Protein AF-F6D587-F1 (afdb_monomer)

Solvent-accessible surface area (backbone atoms only — not comparable to full-atom values): 10718 Å² total; per-residue (Å²): 140,90,88,89,86,83,78,71,70,72,65,59,61,64,61,61,67,69,68,73,80,76,69,76,77,77,53,72,74,55,55,56,52,53,54,52,50,58,47,54,53,52,53,51,56,56,51,51,57,42,51,51,51,20,51,50,49,28,54,50,35,39,52,49,22,50,48,50,18,63,75,76,28,92,45,72,68,17,56,53,51,23,43,51,38,28,39,53,27,32,45,54,24,46,51,61,56,43,96,44,100,63,79,47,73,68,54,54,46,48,27,52,45,53,27,52,52,52,40,51,54,49,51,64,72,40,66,87,75,56,77,94,43,73,64,57,59,54,48,59,67,49,44,57,57,51,50,53,49,47,51,48,52,50,56,48,52,55,54,50,50,54,53,53,54,50,55,52,52,53,55,52,52,54,51,53,51,51,53,51,54,54,55,52,58,65,58,77,79,110

Radius of gyration: 32.64 Å; Cα contacts (8 Å, |Δi|>4): 81; chains: 1; bounding box: 68×80×87 Å

pLDDT: mean 74.9, std 14.33, range [44.97, 92.25]

Structure (mmCIF, N/CA/C/O backbone):
data_AF-F6D587-F1
#
_entry.id   AF-F6D587-F1
#
loop_
_atom_site.group_PDB
_atom_site.id
_atom_site.type_symbol
_atom_site.label_atom_id
_atom_site.label_alt_id
_atom_site.label_comp_id
_atom_site.label_asym_id
_atom_site.label_entity_id
_atom_site.label_seq_id
_atom_site.pdbx_PDB_ins_code
_atom_site.Cartn_x
_atom_site.Cartn_y
_atom_site.Cartn_z
_atom_site.occupancy
_atom_site.B_iso_or_equiv
_atom_site.auth_seq_id
_atom_site.auth_comp_id
_atom_site.auth_asym_id
_atom_site.auth_atom_id
_atom_site.pdbx_PDB_model_num
ATOM 1 N N . MET A 1 1 ? -49.645 63.320 -32.960 1.00 51.62 1 MET A N 1
ATOM 2 C CA . MET A 1 1 ? -49.265 62.063 -32.271 1.00 51.62 1 MET A CA 1
ATOM 3 C C . MET A 1 1 ? -48.208 62.382 -31.221 1.00 51.62 1 MET A C 1
ATOM 5 O O . MET A 1 1 ? -47.247 63.041 -31.578 1.00 51.62 1 MET A O 1
ATOM 9 N N . GLY A 1 2 ? -48.376 61.952 -29.962 1.00 47.94 2 GLY A N 1
ATOM 10 C CA . GLY A 1 2 ? -47.283 61.979 -28.970 1.00 47.94 2 GLY A CA 1
ATOM 11 C C . GLY A 1 2 ? -47.601 62.584 -27.595 1.00 47.94 2 GLY A C 1
ATOM 12 O O . GLY A 1 2 ? -46.962 63.545 -27.196 1.00 47.94 2 GLY A O 1
ATOM 13 N N . LYS A 1 3 ? -48.546 62.013 -26.835 1.00 56.47 3 LYS A N 1
ATOM 14 C CA . LYS A 1 3 ? -48.707 62.278 -25.386 1.00 56.47 3 LYS A CA 1
ATOM 15 C C . LYS A 1 3 ? -49.093 60.994 -24.645 1.00 56.47 3 LYS A C 1
ATOM 17 O O . LYS A 1 3 ? -50.258 60.804 -24.331 1.00 56.47 3 LYS A O 1
ATOM 22 N N . LYS A 1 4 ? -48.135 60.090 -24.401 1.00 56.75 4 LYS A N 1
ATOM 23 C CA . LYS A 1 4 ? -48.287 58.936 -23.481 1.00 56.75 4 LYS A CA 1
ATOM 24 C C . LYS A 1 4 ? -46.917 58.398 -23.031 1.00 56.75 4 LYS A C 1
ATOM 26 O O . LYS A 1 4 ? -46.505 57.364 -23.538 1.00 56.75 4 LYS A O 1
ATOM 31 N N . ARG A 1 5 ? -46.192 59.076 -22.125 1.00 55.09 5 ARG A N 1
ATOM 32 C CA . ARG A 1 5 ? -44.968 58.512 -21.491 1.00 55.09 5 ARG A CA 1
ATOM 33 C C . ARG A 1 5 ? -44.679 58.946 -20.036 1.00 55.09 5 ARG A C 1
ATOM 35 O O . ARG A 1 5 ? -43.572 58.719 -19.582 1.00 55.09 5 ARG A O 1
ATOM 42 N N . ASN A 1 6 ? -45.639 59.488 -19.272 1.00 54.75 6 ASN A N 1
ATOM 43 C CA . ASN A 1 6 ? -45.346 59.977 -17.903 1.00 54.75 6 ASN A CA 1
ATOM 44 C C . ASN A 1 6 ? -45.955 59.178 -16.734 1.00 54.75 6 ASN A C 1
ATOM 46 O O . ASN A 1 6 ? -45.734 59.555 -15.593 1.00 54.75 6 ASN A O 1
ATOM 50 N N . ASN A 1 7 ? -46.656 58.060 -16.967 1.00 54.03 7 ASN A N 1
ATOM 51 C CA . ASN A 1 7 ? -47.338 57.329 -15.880 1.00 54.03 7 ASN A CA 1
ATOM 52 C C . ASN A 1 7 ? -46.716 55.981 -15.474 1.00 54.03 7 ASN A C 1
ATOM 54 O O . ASN A 1 7 ? -47.276 55.306 -14.620 1.00 54.03 7 ASN A O 1
ATOM 58 N N . GLN A 1 8 ? -45.577 55.565 -16.041 1.00 52.97 8 GLN A N 1
ATOM 59 C CA . GLN A 1 8 ? -44.977 54.258 -15.709 1.00 52.97 8 GLN A CA 1
ATOM 60 C C . GLN A 1 8 ? -43.831 54.304 -14.689 1.00 52.97 8 GLN A C 1
ATOM 62 O O . GLN A 1 8 ? -43.561 53.284 -14.064 1.00 52.97 8 GLN A O 1
ATOM 67 N N . GLN A 1 9 ? -43.191 55.453 -14.453 1.00 53.75 9 GLN A N 1
ATOM 68 C CA . GLN A 1 9 ? -42.078 55.520 -13.492 1.00 53.75 9 GLN A CA 1
ATOM 69 C C . GLN A 1 9 ? -42.526 55.626 -12.028 1.00 53.75 9 GLN A C 1
ATOM 71 O O . GLN A 1 9 ? -41.813 55.153 -11.148 1.00 53.75 9 GLN A O 1
ATOM 76 N N . ASN A 1 10 ? -43.731 56.138 -11.749 1.00 50.12 10 ASN A N 1
ATOM 77 C CA . ASN A 1 10 ? -44.174 56.339 -10.363 1.00 50.12 10 ASN A CA 1
ATOM 78 C C . ASN A 1 10 ? -44.665 55.057 -9.661 1.00 50.12 10 ASN A C 1
ATOM 80 O O . ASN A 1 10 ? -44.757 55.023 -8.439 1.00 50.12 10 ASN A O 1
ATOM 84 N N . ASN A 1 11 ? -44.925 53.976 -10.407 1.00 51.56 11 ASN A N 1
ATOM 85 C CA . ASN A 1 11 ? -45.354 52.699 -9.821 1.00 51.56 11 ASN A CA 1
ATOM 86 C C . ASN A 1 11 ? -44.194 51.762 -9.451 1.00 51.56 11 ASN A C 1
ATOM 88 O O . ASN A 1 11 ? -44.422 50.774 -8.760 1.00 51.56 11 ASN A O 1
ATOM 92 N N . GLN A 1 12 ? -42.955 52.045 -9.872 1.00 52.69 12 GLN A N 1
ATOM 93 C CA . GLN A 1 12 ? -41.813 51.184 -9.532 1.00 52.69 12 GLN A CA 1
ATOM 94 C C . GLN A 1 12 ? -41.140 51.569 -8.209 1.00 52.69 12 GLN A C 1
ATOM 96 O O . GLN A 1 12 ? -40.649 50.685 -7.511 1.00 52.69 12 GLN A O 1
ATOM 101 N N . GLN A 1 13 ? -41.168 52.844 -7.809 1.00 52.22 13 GLN A N 1
ATOM 102 C CA . GLN A 1 13 ? -40.584 53.259 -6.526 1.00 52.22 13 GLN A CA 1
ATOM 103 C C . GLN A 1 13 ? -41.443 52.855 -5.318 1.00 52.22 13 GLN A C 1
ATOM 105 O O . GLN A 1 13 ? -40.892 52.486 -4.283 1.00 52.22 13 GLN A O 1
ATOM 110 N N . ASN A 1 14 ? -42.773 52.812 -5.457 1.00 48.03 14 ASN A N 1
ATOM 111 C CA . ASN A 1 14 ? -43.651 52.476 -4.329 1.00 48.03 14 ASN A CA 1
ATOM 112 C C . ASN A 1 14 ? -43.633 50.979 -3.949 1.00 48.03 14 ASN A C 1
ATOM 114 O O . ASN A 1 14 ? -43.940 50.625 -2.815 1.00 48.03 14 ASN A O 1
ATOM 118 N N . ASN A 1 15 ? -43.204 50.095 -4.858 1.00 50.91 15 ASN A N 1
ATOM 119 C CA . ASN A 1 15 ? -43.071 48.662 -4.566 1.00 50.91 15 ASN A CA 1
ATOM 120 C C . ASN A 1 15 ? -41.741 48.281 -3.894 1.00 50.91 15 ASN A C 1
ATOM 122 O O . ASN A 1 15 ? -41.632 47.173 -3.376 1.00 50.91 15 ASN A O 1
ATOM 126 N N . GLN A 1 16 ? -40.735 49.164 -3.867 1.00 50.78 16 GLN A N 1
ATOM 127 C CA . GLN A 1 16 ? -39.463 48.865 -3.192 1.00 50.78 16 GLN A CA 1
ATOM 128 C C . GLN A 1 16 ? -39.475 49.230 -1.703 1.00 50.78 16 GLN A C 1
ATOM 130 O O . GLN A 1 16 ? -38.815 48.554 -0.917 1.00 50.78 16 GLN A O 1
ATOM 135 N N . GLN A 1 17 ? -40.260 50.228 -1.284 1.00 49.81 17 GLN A N 1
ATOM 136 C CA . GLN A 1 17 ? -40.363 50.582 0.139 1.00 49.81 17 GLN A CA 1
ATOM 137 C C . GLN A 1 17 ? -41.263 49.630 0.939 1.00 49.81 17 GLN A C 1
ATOM 139 O O . GLN A 1 17 ? -41.017 49.428 2.124 1.00 49.81 17 GLN A O 1
ATOM 144 N N . ASN A 1 18 ? -42.237 48.965 0.308 1.00 44.97 18 ASN A N 1
ATOM 145 C CA . ASN A 1 18 ? -43.164 48.086 1.034 1.00 44.97 18 ASN A CA 1
ATOM 146 C C . ASN A 1 18 ? -42.622 46.661 1.296 1.00 44.97 18 ASN A C 1
ATOM 148 O O . ASN A 1 18 ? -43.236 45.894 2.029 1.00 44.97 18 ASN A O 1
ATOM 152 N N . ASN A 1 19 ? -41.457 46.304 0.737 1.00 47.19 19 ASN A N 1
ATOM 153 C CA . ASN A 1 19 ? -40.837 44.983 0.925 1.00 47.19 19 ASN A CA 1
ATOM 154 C C . ASN A 1 19 ? -39.714 44.949 1.978 1.00 47.19 19 ASN A C 1
ATOM 156 O O . ASN A 1 19 ? -39.153 43.884 2.215 1.00 47.19 19 ASN A O 1
ATOM 160 N N . GLN A 1 20 ? -39.384 46.068 2.632 1.00 48.38 20 GLN A N 1
ATOM 161 C CA . GLN A 1 20 ? -38.368 46.088 3.699 1.00 48.38 20 GLN A CA 1
ATOM 162 C C . GLN A 1 20 ? -38.948 46.034 5.119 1.00 48.38 20 GLN A C 1
ATOM 164 O O . GLN A 1 20 ? -38.187 45.924 6.075 1.00 48.38 20 GLN A O 1
ATOM 169 N N . GLN A 1 21 ? -40.275 46.060 5.281 1.00 48.41 21 GLN A N 1
ATOM 170 C CA . GLN A 1 21 ? -40.908 46.173 6.602 1.00 48.41 21 GLN A CA 1
ATOM 171 C C . GLN A 1 21 ? -41.646 44.909 7.073 1.00 48.41 21 GLN A C 1
ATOM 173 O O . GLN A 1 21 ? -42.329 44.953 8.087 1.00 48.41 21 GLN A O 1
ATOM 178 N N . ASN A 1 22 ? -41.476 43.779 6.375 1.00 48.97 22 ASN A N 1
ATOM 179 C CA . ASN A 1 22 ? -42.071 42.485 6.735 1.00 48.97 22 ASN A CA 1
ATOM 180 C C . ASN A 1 22 ? -41.081 41.316 6.603 1.00 48.97 22 ASN A C 1
ATOM 182 O O . ASN A 1 22 ? -41.464 40.221 6.200 1.00 48.97 22 ASN A O 1
ATOM 186 N N . ASN A 1 23 ? -39.807 41.526 6.947 1.00 48.16 23 ASN A N 1
ATOM 187 C CA . ASN A 1 23 ? -38.930 40.392 7.223 1.00 48.16 23 ASN A CA 1
ATOM 188 C C . ASN A 1 23 ? -39.015 40.104 8.729 1.00 48.16 23 ASN A C 1
ATOM 190 O O . ASN A 1 23 ? -38.510 40.916 9.510 1.00 48.16 23 ASN A O 1
ATOM 194 N N . PRO A 1 24 ? -39.690 39.022 9.169 1.00 53.78 24 PRO A N 1
ATOM 195 C CA . PRO A 1 24 ? -39.642 38.626 10.566 1.00 53.78 24 PRO A CA 1
ATOM 196 C C . PRO A 1 24 ? -38.177 38.432 10.953 1.00 53.78 24 PRO A C 1
ATOM 198 O O . PRO A 1 24 ? -37.411 37.772 10.251 1.00 53.78 24 PRO A O 1
ATOM 201 N N . GLN A 1 25 ? -37.791 39.082 12.046 1.00 51.28 25 GLN A N 1
ATOM 202 C CA . GLN A 1 25 ? -36.488 38.932 12.673 1.00 51.28 25 GLN A CA 1
ATOM 203 C C . GLN A 1 25 ? -36.208 37.424 12.809 1.00 51.28 25 GLN A C 1
ATOM 205 O O . GLN A 1 25 ? -37.074 36.715 13.331 1.00 51.28 25 GLN A O 1
ATOM 210 N N . PRO A 1 26 ? -35.083 36.906 12.284 1.00 51.28 26 PRO A N 1
ATOM 211 C CA . PRO A 1 26 ? -34.820 35.476 12.305 1.00 51.28 26 PRO A CA 1
ATOM 212 C C . PRO A 1 26 ? -34.801 35.023 13.761 1.00 51.28 26 PRO A C 1
ATOM 214 O O . PRO A 1 26 ? -33.995 35.498 14.558 1.00 51.28 26 PRO A O 1
ATOM 217 N N . THR A 1 27 ? -35.749 34.153 14.102 1.00 60.12 27 THR A N 1
ATOM 218 C CA . THR A 1 27 ? -35.836 33.483 15.401 1.00 60.12 27 THR A CA 1
ATOM 219 C C . THR A 1 27 ? -34.473 32.864 15.713 1.00 60.12 27 THR A C 1
ATOM 221 O O . THR A 1 27 ? -33.865 32.297 14.806 1.00 60.12 27 THR A O 1
ATOM 224 N N . ASP A 1 28 ? -34.000 32.931 16.959 1.00 58.72 28 ASP A N 1
ATOM 225 C CA . ASP A 1 28 ? -32.641 32.507 17.355 1.00 58.72 28 ASP A CA 1
ATOM 226 C C . ASP A 1 28 ? -32.261 31.095 16.845 1.00 58.72 28 ASP A C 1
ATOM 228 O O . ASP A 1 28 ? -31.126 30.852 16.446 1.00 58.72 28 ASP A O 1
ATOM 232 N N . ALA A 1 29 ? -33.251 30.209 16.682 1.00 55.38 29 ALA A N 1
ATOM 233 C CA . ALA A 1 29 ? -33.097 28.873 16.101 1.00 55.38 29 ALA A CA 1
ATOM 234 C C . ALA A 1 29 ? -32.659 28.826 14.614 1.00 55.38 29 ALA A C 1
ATOM 236 O O . ALA A 1 29 ? -32.093 27.824 14.176 1.00 55.38 29 ALA A O 1
ATOM 237 N N . GLN A 1 30 ? -32.930 29.862 13.812 1.00 53.50 30 GLN A N 1
ATOM 238 C CA . GLN A 1 30 ? -32.481 29.947 12.413 1.00 53.50 30 GLN A CA 1
ATOM 239 C C . GLN A 1 30 ? -31.037 30.446 12.307 1.00 53.50 30 GLN A C 1
ATOM 241 O O . GLN A 1 30 ? -30.309 30.001 11.421 1.00 53.50 30 GLN A O 1
ATOM 246 N N . LYS A 1 31 ? -30.607 31.302 13.241 1.00 54.84 31 LYS A N 1
ATOM 247 C CA . LYS A 1 31 ? -29.221 31.777 13.330 1.00 54.84 31 LYS A CA 1
ATOM 248 C C . LYS A 1 31 ? -28.272 30.635 13.702 1.00 54.84 31 LYS A C 1
ATOM 250 O O . LYS A 1 31 ? -27.250 30.446 13.049 1.00 54.84 31 LYS A O 1
ATOM 255 N N . ASP A 1 32 ? -28.700 29.787 14.636 1.00 56.50 32 ASP A N 1
ATOM 256 C CA . ASP A 1 32 ? -27.955 28.591 15.033 1.00 56.50 32 ASP A CA 1
ATOM 257 C C . ASP A 1 32 ? -27.812 27.571 13.884 1.00 56.50 32 ASP A C 1
ATOM 259 O O . ASP A 1 32 ? -26.788 26.900 13.766 1.00 56.50 32 ASP A O 1
ATOM 263 N N . GLN A 1 33 ? -28.802 27.455 12.989 1.00 56.44 33 GLN A N 1
ATOM 264 C CA . GLN A 1 33 ? -28.706 26.562 11.823 1.00 56.44 33 GLN A CA 1
ATOM 265 C C . GLN A 1 33 ? -27.796 27.109 10.715 1.00 56.44 33 GLN A C 1
ATOM 267 O O . GLN A 1 33 ? -27.132 26.324 10.033 1.00 56.44 33 GLN A O 1
ATOM 272 N N . GLU A 1 34 ? -27.745 28.427 10.525 1.00 55.25 34 GLU A N 1
ATOM 273 C CA . GLU A 1 34 ? -26.864 29.060 9.537 1.00 55.25 34 GLU A CA 1
ATOM 274 C C . GLU A 1 34 ? -25.391 28.982 9.974 1.00 55.25 34 GLU A C 1
ATOM 276 O O . GLU A 1 34 ? -24.531 28.616 9.168 1.00 55.25 34 GLU A O 1
ATOM 281 N N . ASP A 1 35 ? -25.112 29.185 11.266 1.00 55.31 35 ASP A N 1
ATOM 282 C CA . ASP A 1 35 ? -23.766 29.070 11.837 1.00 55.31 35 ASP A CA 1
ATOM 283 C C . ASP A 1 35 ? -23.255 27.615 11.844 1.00 55.31 35 ASP A C 1
ATOM 285 O O . ASP A 1 35 ? -22.106 27.358 11.469 1.00 55.31 35 ASP A O 1
ATOM 289 N N . VAL A 1 36 ? -24.109 26.629 12.158 1.00 59.94 36 VAL A N 1
ATOM 290 C CA . VAL A 1 36 ? -23.742 25.198 12.092 1.00 59.94 36 VAL A CA 1
ATOM 291 C C . VAL A 1 36 ? -23.457 24.749 10.652 1.00 59.94 36 VAL A C 1
ATOM 293 O O . VAL A 1 36 ? -22.509 23.990 10.420 1.00 59.94 36 VAL A O 1
ATOM 296 N N . ASN A 1 37 ? -24.224 25.228 9.668 1.00 58.94 37 ASN A N 1
ATOM 297 C CA . ASN A 1 37 ? -23.985 24.906 8.258 1.00 58.94 37 ASN A CA 1
ATOM 298 C C . ASN A 1 37 ? -22.726 25.604 7.712 1.00 58.94 37 ASN A C 1
ATOM 300 O O . ASN A 1 37 ? -21.921 24.963 7.032 1.00 58.94 37 ASN A O 1
ATOM 304 N N . ALA A 1 38 ? -22.485 26.868 8.078 1.00 58.19 38 ALA A N 1
ATOM 305 C CA . ALA A 1 38 ? -21.286 27.608 7.678 1.00 58.19 38 ALA A CA 1
ATOM 306 C C . ALA A 1 38 ? -19.991 27.038 8.285 1.00 58.19 38 ALA A C 1
ATOM 308 O O . ALA A 1 38 ? -18.915 27.156 7.684 1.00 58.19 38 ALA A O 1
ATOM 309 N N . GLN A 1 39 ? -20.074 26.422 9.466 1.00 57.88 39 GLN A N 1
ATOM 310 C CA . GLN A 1 39 ? -18.955 25.711 10.075 1.00 57.88 39 GLN A CA 1
ATOM 311 C C . GLN A 1 39 ? -18.692 24.403 9.319 1.00 57.88 39 GLN A C 1
ATOM 313 O O . GLN A 1 39 ? -17.615 24.239 8.751 1.00 57.88 39 GLN A O 1
ATOM 318 N N . LYS A 1 40 ? -19.724 23.576 9.118 1.00 56.62 40 LYS A N 1
ATOM 319 C CA . LYS A 1 40 ? -19.639 22.305 8.375 1.00 56.62 40 LYS A CA 1
ATOM 320 C C . LYS A 1 40 ? -19.067 22.453 6.953 1.00 56.62 40 LYS A C 1
ATOM 322 O O . LYS A 1 40 ? -18.312 21.591 6.492 1.00 56.62 40 LYS A O 1
ATOM 327 N N . ASP A 1 41 ? -19.367 23.557 6.269 1.00 57.34 41 ASP A N 1
ATOM 328 C CA . ASP A 1 41 ? -18.823 23.855 4.938 1.00 57.34 41 ASP A CA 1
ATOM 329 C C . ASP A 1 41 ? -17.343 24.270 4.955 1.00 57.34 41 ASP A C 1
ATOM 331 O O . ASP A 1 41 ? -16.589 23.926 4.034 1.00 57.34 41 ASP A O 1
ATOM 335 N N . ARG A 1 42 ? -16.877 24.961 6.005 1.00 56.69 42 ARG A N 1
ATOM 336 C CA . ARG A 1 42 ? -15.444 25.256 6.177 1.00 56.69 42 ARG A CA 1
ATOM 337 C C . ARG A 1 42 ? -14.653 23.991 6.488 1.00 56.69 42 ARG A C 1
ATOM 339 O O . ARG A 1 42 ? -13.576 23.805 5.915 1.00 56.69 42 ARG A O 1
ATOM 346 N N . ASP A 1 43 ? -15.218 23.104 7.296 1.00 56.12 43 ASP A N 1
ATOM 347 C CA . ASP A 1 43 ? -14.614 21.832 7.700 1.00 56.12 43 ASP A CA 1
ATOM 348 C C . ASP A 1 43 ? -14.435 20.903 6.486 1.00 56.12 43 ASP A C 1
ATOM 350 O O . ASP A 1 43 ? -13.356 20.346 6.255 1.00 56.12 43 ASP A O 1
ATOM 354 N N . ASN A 1 44 ? -15.468 20.814 5.639 1.00 57.94 44 ASN A N 1
ATOM 355 C CA . ASN A 1 44 ? -15.446 20.041 4.395 1.00 57.94 44 ASN A CA 1
ATOM 356 C C . ASN A 1 44 ? -14.479 20.615 3.350 1.00 57.94 44 ASN A C 1
ATOM 358 O O . ASN A 1 44 ? -13.800 19.870 2.635 1.00 57.94 44 ASN A O 1
ATOM 362 N N . LYS A 1 45 ? -14.366 21.945 3.256 1.00 56.91 45 LYS A N 1
ATOM 363 C CA . LYS A 1 45 ? -13.439 22.586 2.310 1.00 56.91 45 LYS A CA 1
ATOM 364 C C . LYS A 1 45 ? -11.976 22.401 2.722 1.00 56.91 45 LYS A C 1
ATOM 366 O O . LYS A 1 45 ? -11.102 22.317 1.855 1.00 56.91 45 LYS A O 1
ATOM 371 N N . TRP A 1 46 ? -11.698 22.331 4.023 1.00 55.44 46 TRP A N 1
ATOM 372 C CA . TRP A 1 46 ? -10.352 22.099 4.552 1.00 55.44 46 TRP A CA 1
ATOM 373 C C . TRP A 1 46 ? -9.937 20.624 4.491 1.00 55.44 46 TRP A C 1
ATOM 375 O O . TRP A 1 46 ? -8.785 20.332 4.160 1.00 55.44 46 TRP A O 1
ATOM 385 N N . SER A 1 47 ? -10.869 19.692 4.719 1.00 60.53 47 SER A N 1
ATOM 386 C CA . SER A 1 47 ? -10.605 18.255 4.578 1.00 60.53 47 SER A CA 1
ATOM 387 C C . SER A 1 47 ? -10.329 17.871 3.118 1.00 60.53 47 SER A C 1
ATOM 389 O O . SER A 1 47 ? -9.337 17.198 2.841 1.00 60.53 47 SER A O 1
ATOM 391 N N . SER A 1 48 ? -11.108 18.396 2.164 1.00 64.94 48 SER A N 1
ATOM 392 C CA . SER A 1 48 ? -10.945 18.110 0.730 1.00 64.94 48 SER A CA 1
ATOM 393 C C . SER A 1 48 ? -9.561 18.505 0.195 1.00 64.94 48 SER A C 1
ATOM 395 O O . SER A 1 48 ? -8.885 17.700 -0.448 1.00 64.94 48 SER A O 1
ATOM 397 N N . LYS A 1 49 ? -9.055 19.697 0.547 1.00 68.56 49 LYS A N 1
ATOM 398 C CA . LYS A 1 49 ? -7.714 20.149 0.121 1.00 68.56 49 LYS A CA 1
ATOM 399 C C . LYS A 1 49 ? -6.580 19.238 0.606 1.00 68.56 49 LYS A C 1
ATOM 401 O O . LYS A 1 49 ? -5.567 19.112 -0.079 1.00 68.56 49 LYS A O 1
ATOM 406 N N . ARG A 1 50 ? -6.743 18.590 1.760 1.00 67.56 50 ARG A N 1
ATOM 407 C CA . ARG A 1 50 ? -5.750 17.668 2.331 1.00 67.56 50 ARG A CA 1
ATOM 408 C C . ARG A 1 50 ? -5.766 16.304 1.649 1.00 67.56 50 ARG A C 1
ATOM 410 O O . ARG A 1 50 ? -4.695 15.772 1.370 1.00 67.56 50 ARG A O 1
ATOM 417 N N . PHE A 1 51 ? -6.949 15.793 1.296 1.00 72.56 51 PHE A N 1
ATOM 418 C CA .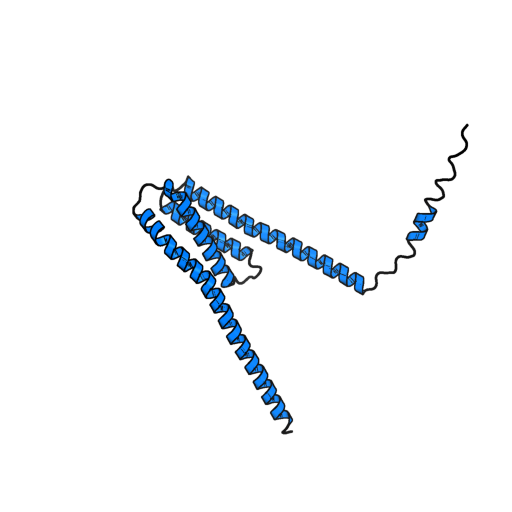 PHE A 1 51 ? -7.062 14.594 0.457 1.00 72.56 51 PHE A CA 1
ATOM 419 C C . PHE A 1 51 ? -6.364 14.792 -0.891 1.00 72.56 51 PHE A C 1
ATOM 421 O O . PHE A 1 51 ? -5.607 13.924 -1.326 1.00 72.56 51 PHE A O 1
ATOM 428 N N . PHE A 1 52 ? -6.545 15.966 -1.505 1.00 76.94 52 PHE A N 1
ATOM 429 C CA . PHE A 1 52 ? -5.827 16.329 -2.726 1.00 76.94 52 PHE A CA 1
ATOM 430 C C . PHE A 1 52 ? -4.312 16.399 -2.511 1.00 76.94 52 PHE A C 1
ATOM 432 O O . PHE A 1 52 ? -3.571 15.833 -3.310 1.00 76.94 52 PHE A O 1
ATOM 439 N N . ALA A 1 53 ? -3.840 17.027 -1.431 1.00 78.81 53 ALA A N 1
ATOM 440 C CA . ALA A 1 53 ? -2.408 17.133 -1.146 1.00 78.81 53 ALA A CA 1
ATOM 441 C C . ALA A 1 53 ? -1.742 15.762 -0.924 1.00 78.81 53 ALA A C 1
ATOM 443 O O . ALA A 1 53 ? -0.713 15.475 -1.533 1.00 78.81 53 ALA A O 1
ATOM 444 N N . GLY A 1 54 ? -2.347 14.892 -0.106 1.00 79.19 54 GLY A N 1
ATOM 445 C CA . GLY A 1 54 ? -1.832 13.543 0.143 1.00 79.19 54 GLY A CA 1
ATOM 446 C C . GLY A 1 54 ? -1.830 12.683 -1.122 1.00 79.19 54 GLY A C 1
ATOM 447 O O . GLY A 1 54 ? -0.830 12.040 -1.436 1.00 79.19 54 GLY A O 1
ATOM 448 N N . SER A 1 55 ? -2.913 12.730 -1.903 1.00 80.69 55 SER A N 1
ATOM 449 C CA . SER A 1 55 ? -3.002 11.993 -3.167 1.00 80.69 55 SER A CA 1
ATOM 450 C C . SER A 1 55 ? -1.980 12.492 -4.197 1.00 80.69 55 SER A C 1
ATOM 452 O O . SER A 1 55 ? -1.321 11.684 -4.850 1.00 80.69 55 SER A O 1
ATOM 454 N N . PHE A 1 56 ? -1.760 13.807 -4.280 1.00 87.25 56 PHE A N 1
ATOM 455 C CA . PHE A 1 56 ? -0.764 14.401 -5.173 1.00 87.25 56 PHE A CA 1
ATOM 456 C C . PHE A 1 56 ? 0.669 13.986 -4.811 1.00 87.25 56 PHE A C 1
ATOM 458 O O . PHE A 1 56 ? 1.445 13.648 -5.702 1.00 87.25 56 PHE A O 1
ATOM 465 N N . ILE A 1 57 ? 1.003 13.932 -3.516 1.00 87.38 57 ILE A N 1
ATOM 466 C CA . ILE A 1 57 ? 2.302 13.432 -3.033 1.00 87.38 57 ILE A CA 1
ATOM 467 C C . ILE A 1 57 ? 2.498 11.963 -3.421 1.00 87.38 57 ILE A C 1
ATOM 469 O O . ILE A 1 57 ? 3.580 11.599 -3.881 1.00 87.38 57 ILE A O 1
ATOM 473 N N . ILE A 1 58 ? 1.459 11.132 -3.286 1.00 86.31 58 ILE A N 1
ATOM 474 C CA . ILE A 1 58 ? 1.534 9.715 -3.665 1.00 86.31 58 ILE A CA 1
ATOM 475 C C . ILE A 1 58 ? 1.798 9.565 -5.163 1.00 86.31 58 ILE A C 1
ATOM 477 O O . ILE A 1 58 ? 2.695 8.821 -5.557 1.00 86.31 58 ILE A O 1
ATOM 481 N N . ILE A 1 59 ? 1.051 10.295 -5.994 1.00 87.75 59 ILE A N 1
ATOM 482 C CA . ILE A 1 59 ? 1.192 10.243 -7.454 1.00 87.75 59 ILE A CA 1
ATOM 483 C C . ILE A 1 59 ? 2.577 10.739 -7.879 1.00 87.75 59 ILE A C 1
ATOM 485 O O . ILE A 1 59 ? 3.241 10.079 -8.677 1.00 87.75 59 ILE A O 1
ATOM 489 N N . LEU A 1 60 ? 3.043 11.862 -7.322 1.00 91.38 60 LEU A N 1
ATOM 490 C CA . LEU A 1 60 ? 4.366 12.404 -7.629 1.00 91.38 60 LEU A CA 1
ATOM 491 C C . LEU A 1 60 ? 5.493 11.473 -7.187 1.00 91.38 60 LEU A C 1
ATOM 493 O O . LEU A 1 60 ? 6.412 11.236 -7.967 1.00 91.38 60 LEU A O 1
ATOM 497 N N . GLY A 1 61 ? 5.439 10.934 -5.969 1.00 88.19 61 GLY A N 1
ATOM 498 C CA . GLY A 1 61 ? 6.478 10.030 -5.481 1.00 88.19 61 GLY A CA 1
ATOM 499 C C . GLY A 1 61 ? 6.481 8.693 -6.225 1.00 88.19 61 GLY A C 1
ATOM 500 O O . GLY A 1 61 ? 7.554 8.163 -6.516 1.00 88.19 61 GLY A O 1
ATOM 501 N N . PHE A 1 62 ? 5.311 8.190 -6.636 1.00 87.81 62 PHE A N 1
ATOM 502 C CA . PHE A 1 62 ? 5.209 7.030 -7.524 1.00 87.81 62 PHE A CA 1
ATOM 503 C C . PHE A 1 62 ? 5.854 7.321 -8.886 1.00 87.81 62 PHE A C 1
ATOM 505 O O . PHE A 1 62 ? 6.759 6.597 -9.301 1.00 87.81 62 PHE A O 1
ATOM 512 N N . ALA A 1 63 ? 5.453 8.412 -9.546 1.00 89.69 63 ALA A N 1
ATOM 513 C CA . ALA A 1 63 ? 5.990 8.800 -10.849 1.00 89.69 63 ALA A CA 1
ATOM 514 C C . ALA A 1 63 ? 7.506 9.044 -10.795 1.00 89.69 63 ALA A C 1
ATOM 516 O O . ALA A 1 63 ? 8.233 8.565 -11.662 1.00 89.69 63 ALA A O 1
ATOM 517 N N . ALA A 1 64 ? 8.000 9.717 -9.751 1.00 89.88 64 ALA A N 1
ATOM 518 C CA . ALA A 1 64 ? 9.426 9.944 -9.538 1.00 89.88 64 ALA A CA 1
ATOM 519 C C . ALA A 1 64 ? 10.189 8.632 -9.301 1.00 89.88 64 ALA A C 1
ATOM 521 O O . ALA A 1 64 ? 11.259 8.442 -9.875 1.00 89.88 64 ALA A O 1
ATOM 522 N N . SER A 1 65 ? 9.636 7.708 -8.507 1.00 88.62 65 SER A N 1
ATOM 523 C CA . SER A 1 65 ? 10.256 6.400 -8.246 1.00 88.62 65 SER A CA 1
ATOM 524 C C . SER A 1 65 ? 10.377 5.572 -9.525 1.00 88.62 65 SER A C 1
ATOM 526 O O . SER A 1 65 ? 11.444 5.025 -9.802 1.00 88.62 65 SER A O 1
ATOM 528 N N . VAL A 1 66 ? 9.313 5.529 -10.335 1.00 84.81 66 VAL A N 1
ATOM 529 C CA . VAL A 1 66 ? 9.312 4.847 -11.638 1.00 84.81 66 VAL A CA 1
ATOM 530 C C . VAL A 1 66 ? 10.288 5.521 -12.601 1.00 84.81 66 VAL A C 1
ATOM 532 O O . VAL A 1 66 ? 11.088 4.836 -13.231 1.00 84.81 66 VAL A O 1
ATOM 535 N N . TYR A 1 67 ? 10.279 6.854 -12.679 1.00 88.06 67 TYR A N 1
ATOM 536 C CA . TYR A 1 67 ? 11.169 7.612 -13.558 1.00 88.06 67 TYR A CA 1
ATOM 537 C C . TYR A 1 67 ? 12.650 7.395 -13.217 1.00 88.06 67 TYR A C 1
ATOM 539 O O . TYR A 1 67 ? 13.456 7.134 -14.108 1.00 88.06 67 TYR A O 1
ATOM 547 N N . ILE A 1 68 ? 13.018 7.448 -11.931 1.00 85.56 68 ILE A N 1
ATOM 548 C CA . ILE A 1 68 ? 14.397 7.216 -11.475 1.00 85.56 68 ILE A CA 1
ATOM 549 C C . ILE A 1 68 ? 14.823 5.774 -11.757 1.00 85.56 68 ILE A C 1
ATOM 551 O O . ILE A 1 68 ? 15.939 5.554 -12.232 1.00 85.56 68 ILE A O 1
ATOM 555 N N . ALA A 1 69 ? 13.952 4.803 -11.477 1.00 84.00 69 ALA A N 1
ATOM 556 C CA . ALA A 1 69 ? 14.235 3.398 -11.736 1.00 84.00 69 ALA A CA 1
ATOM 557 C C . ALA A 1 69 ? 14.454 3.142 -13.231 1.00 84.00 69 ALA A C 1
ATOM 559 O O . ALA A 1 69 ? 15.465 2.554 -13.599 1.00 84.00 69 ALA A O 1
ATOM 560 N N . PHE A 1 70 ? 13.567 3.666 -14.080 1.00 80.44 70 PHE A N 1
ATOM 561 C CA . PHE A 1 70 ? 13.652 3.507 -15.527 1.00 80.44 70 PHE A CA 1
ATOM 562 C C . PHE A 1 70 ? 14.898 4.186 -16.105 1.00 80.44 70 PHE A C 1
ATOM 564 O O . PHE A 1 70 ? 15.651 3.563 -16.840 1.00 80.44 70 PHE A O 1
ATOM 571 N N . TRP A 1 71 ? 15.154 5.448 -15.750 1.00 81.56 71 TRP A N 1
ATOM 572 C CA . TRP A 1 71 ? 16.184 6.246 -16.421 1.00 81.56 71 TRP A CA 1
ATOM 573 C C . TRP A 1 71 ? 17.608 5.968 -15.930 1.00 81.56 71 TRP A C 1
ATOM 575 O O . TRP A 1 71 ? 18.555 6.018 -16.713 1.00 81.56 71 TRP A O 1
ATOM 585 N N . LYS A 1 72 ? 17.800 5.718 -14.627 1.00 75.81 72 LYS A N 1
ATOM 586 C CA . LYS A 1 72 ? 19.146 5.532 -14.054 1.00 75.81 72 LYS A CA 1
ATOM 587 C C . LYS A 1 72 ? 19.562 4.076 -13.906 1.00 75.81 72 LYS A C 1
ATOM 589 O O . LYS A 1 72 ? 20.760 3.803 -13.871 1.00 75.81 72 LYS A O 1
ATOM 594 N N . TYR A 1 73 ? 18.611 3.156 -13.780 1.00 69.12 73 TYR A N 1
ATOM 595 C CA . TYR A 1 73 ? 18.895 1.794 -13.350 1.00 69.12 73 TYR A CA 1
ATOM 596 C C . TYR A 1 73 ? 18.124 0.783 -14.204 1.00 69.12 73 TYR A C 1
ATOM 598 O O . TYR A 1 73 ? 17.166 0.170 -13.747 1.00 69.12 73 TYR A O 1
ATOM 606 N N . HIS A 1 74 ? 18.610 0.529 -15.423 1.00 68.88 74 HIS A N 1
ATOM 607 C CA . HIS A 1 74 ? 18.190 -0.595 -16.282 1.00 68.88 74 HIS A CA 1
ATOM 608 C C . HIS A 1 74 ? 18.656 -1.962 -15.724 1.00 68.88 74 HIS A C 1
ATOM 610 O O . HIS A 1 74 ? 19.219 -2.799 -16.425 1.00 68.88 74 HIS A O 1
ATOM 616 N N . SER A 1 75 ? 18.507 -2.175 -14.421 1.00 72.56 75 SER A N 1
ATOM 617 C CA . SER A 1 75 ? 18.976 -3.356 -13.706 1.00 72.56 75 SER A CA 1
ATOM 618 C C . SER A 1 75 ? 17.988 -3.723 -12.603 1.00 72.56 75 SER A C 1
ATOM 620 O O . SER A 1 75 ? 17.209 -2.889 -12.140 1.00 72.56 75 SER A O 1
ATOM 622 N N . ILE A 1 76 ? 18.065 -4.965 -12.131 1.00 74.69 76 ILE A N 1
ATOM 623 C CA . ILE A 1 76 ? 17.306 -5.491 -10.986 1.00 74.69 76 ILE A CA 1
ATOM 624 C C . ILE A 1 76 ? 17.401 -4.569 -9.759 1.00 74.69 76 ILE A C 1
ATOM 626 O O . ILE A 1 76 ? 16.418 -4.389 -9.040 1.00 74.69 76 ILE A O 1
ATOM 630 N N . THR A 1 77 ? 18.549 -3.921 -9.547 1.00 79.75 77 THR A N 1
ATOM 631 C CA . THR A 1 77 ? 18.736 -2.949 -8.458 1.00 79.75 77 THR A CA 1
ATOM 632 C C . THR A 1 77 ? 17.781 -1.755 -8.569 1.00 79.75 77 THR A C 1
ATOM 634 O O . THR A 1 77 ? 17.277 -1.275 -7.554 1.00 79.75 77 THR A O 1
ATOM 637 N N . GLY A 1 78 ? 17.483 -1.301 -9.791 1.00 82.06 78 GLY A N 1
ATOM 638 C CA . GLY A 1 78 ? 16.519 -0.229 -10.051 1.00 82.06 78 GLY A CA 1
ATOM 639 C C . GLY A 1 78 ? 15.098 -0.617 -9.668 1.00 82.06 78 GLY A C 1
ATOM 640 O O . GLY A 1 78 ? 14.376 0.181 -9.080 1.00 82.06 78 GLY A O 1
ATOM 641 N N . LEU 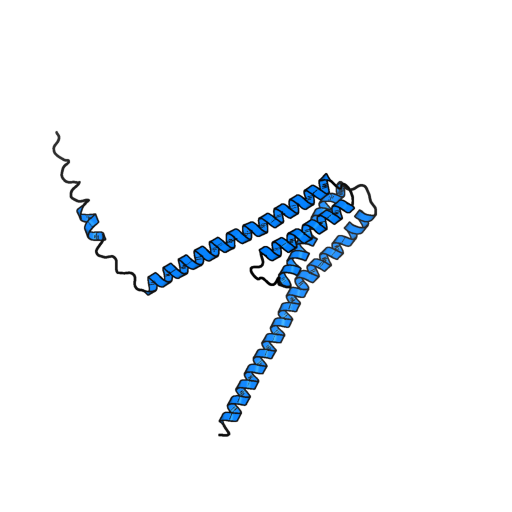A 1 79 ? 14.735 -1.874 -9.916 1.00 78.00 79 LEU A N 1
ATOM 642 C CA . LEU A 1 79 ? 13.447 -2.469 -9.559 1.00 78.00 79 LEU A CA 1
ATOM 643 C C . LEU A 1 79 ? 13.238 -2.504 -8.035 1.00 78.00 79 LEU A C 1
ATOM 645 O O . LEU A 1 79 ? 12.172 -2.142 -7.537 1.00 78.00 79 LEU A O 1
ATOM 649 N N . GLY A 1 80 ? 14.282 -2.881 -7.287 1.00 82.00 80 GLY A N 1
ATOM 650 C CA . GLY A 1 80 ? 14.276 -2.842 -5.823 1.00 82.00 80 GLY A CA 1
ATOM 651 C C . GLY A 1 80 ? 14.144 -1.417 -5.279 1.00 82.00 80 GLY A C 1
ATOM 652 O O . GLY A 1 80 ? 13.320 -1.167 -4.398 1.00 82.00 80 GLY A O 1
ATOM 653 N N . LEU A 1 81 ? 14.896 -0.465 -5.848 1.00 85.38 81 LEU A N 1
ATOM 654 C CA . LEU A 1 81 ? 14.783 0.954 -5.491 1.00 85.38 81 LEU A CA 1
ATOM 655 C C . LEU A 1 81 ? 13.392 1.519 -5.803 1.00 85.38 81 LEU A C 1
ATOM 657 O O . LEU A 1 81 ? 12.850 2.268 -4.993 1.00 85.38 81 LEU A O 1
ATOM 661 N N . MET A 1 82 ? 12.808 1.140 -6.944 1.00 87.88 82 MET A N 1
ATOM 662 C CA . MET A 1 82 ? 11.449 1.522 -7.326 1.00 87.88 82 MET A CA 1
ATOM 663 C C . MET A 1 82 ? 10.455 1.064 -6.265 1.00 87.88 82 MET A C 1
ATOM 665 O O . MET A 1 82 ? 9.670 1.867 -5.764 1.00 87.88 82 MET A O 1
ATOM 669 N N . GLY A 1 83 ? 10.512 -0.219 -5.896 1.00 85.12 83 GLY A N 1
ATOM 670 C CA . GLY A 1 83 ? 9.600 -0.778 -4.908 1.00 85.12 83 GLY A CA 1
ATOM 671 C C . GLY A 1 83 ? 9.739 -0.117 -3.546 1.00 85.12 83 GLY A C 1
ATOM 672 O O . GLY A 1 83 ? 8.732 0.224 -2.923 1.00 85.12 83 GLY A O 1
ATOM 673 N N . MET A 1 84 ? 10.973 0.159 -3.124 1.00 87.38 84 MET A N 1
ATOM 674 C CA . MET A 1 84 ? 11.217 0.837 -1.856 1.00 87.38 84 MET A CA 1
ATOM 675 C C . MET A 1 84 ? 10.757 2.302 -1.871 1.00 87.38 84 MET A C 1
ATOM 677 O O . MET A 1 84 ? 10.164 2.773 -0.900 1.00 87.38 84 MET A O 1
ATOM 681 N N . GLY A 1 85 ? 10.953 3.012 -2.986 1.00 89.12 85 GLY A N 1
ATOM 682 C CA . GLY A 1 85 ? 10.459 4.377 -3.175 1.00 89.12 85 GLY A CA 1
ATOM 683 C C . GLY A 1 85 ? 8.931 4.460 -3.144 1.00 89.12 85 GLY A C 1
ATOM 684 O O . GLY A 1 85 ? 8.372 5.331 -2.470 1.00 89.12 85 GLY A O 1
ATOM 685 N N . ILE A 1 86 ? 8.249 3.509 -3.792 1.00 88.06 86 ILE A N 1
ATOM 686 C CA . ILE A 1 86 ? 6.784 3.401 -3.765 1.00 88.06 86 ILE A CA 1
ATOM 687 C C . ILE A 1 86 ? 6.294 3.118 -2.344 1.00 88.06 86 ILE A C 1
ATOM 689 O O . ILE A 1 86 ? 5.365 3.782 -1.889 1.00 88.06 8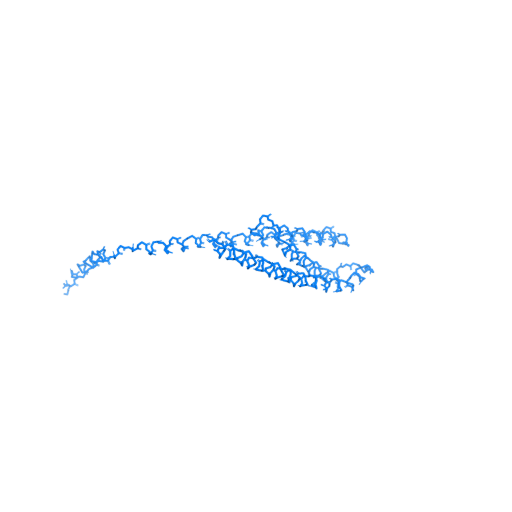6 ILE A O 1
ATOM 693 N N . LEU A 1 87 ? 6.927 2.190 -1.621 1.00 85.88 87 LEU A N 1
ATOM 694 C CA . LEU A 1 87 ? 6.569 1.877 -0.236 1.00 85.88 87 LEU A CA 1
ATOM 695 C C . LEU A 1 87 ? 6.667 3.125 0.647 1.00 85.88 87 LEU A C 1
ATOM 697 O O . LEU A 1 87 ? 5.681 3.497 1.281 1.00 85.88 87 LEU A O 1
ATOM 701 N N . LEU A 1 88 ? 7.814 3.810 0.641 1.00 88.12 88 LEU A N 1
ATOM 702 C CA . LEU A 1 88 ? 8.023 5.017 1.446 1.00 88.12 88 LEU A CA 1
ATOM 703 C C . LEU A 1 88 ? 7.030 6.125 1.087 1.00 88.12 88 LEU A C 1
ATOM 705 O O . LEU A 1 88 ? 6.445 6.742 1.976 1.00 88.12 88 LEU A O 1
ATOM 709 N N . THR A 1 89 ? 6.797 6.341 -0.207 1.00 88.69 89 THR A N 1
ATOM 710 C CA . THR A 1 89 ? 5.846 7.346 -0.690 1.00 88.69 89 THR A CA 1
ATOM 711 C C . THR A 1 89 ? 4.426 7.039 -0.223 1.00 88.69 89 THR A C 1
ATOM 713 O O . THR A 1 89 ? 3.741 7.922 0.291 1.00 88.69 89 THR A O 1
ATOM 716 N N . VAL A 1 90 ? 3.971 5.794 -0.388 1.00 85.69 90 VAL A N 1
ATOM 717 C CA . VAL A 1 90 ? 2.626 5.374 0.025 1.00 85.69 90 VAL A CA 1
ATOM 718 C C . VAL A 1 90 ? 2.491 5.446 1.545 1.00 85.69 90 VAL A C 1
ATOM 720 O O . VAL A 1 90 ? 1.443 5.861 2.029 1.00 85.69 90 VAL A O 1
ATOM 723 N N . LEU A 1 91 ? 3.545 5.126 2.301 1.00 83.62 91 LEU A N 1
ATOM 724 C CA . LEU A 1 91 ? 3.537 5.210 3.760 1.00 83.62 91 LEU A CA 1
ATOM 725 C C . LEU A 1 91 ? 3.418 6.665 4.240 1.00 83.62 91 LEU A C 1
ATOM 727 O O . LEU A 1 91 ? 2.515 6.976 5.017 1.00 83.62 91 LEU A O 1
ATOM 731 N N . ILE A 1 92 ? 4.248 7.571 3.714 1.00 83.94 92 ILE A N 1
ATOM 732 C CA . ILE A 1 9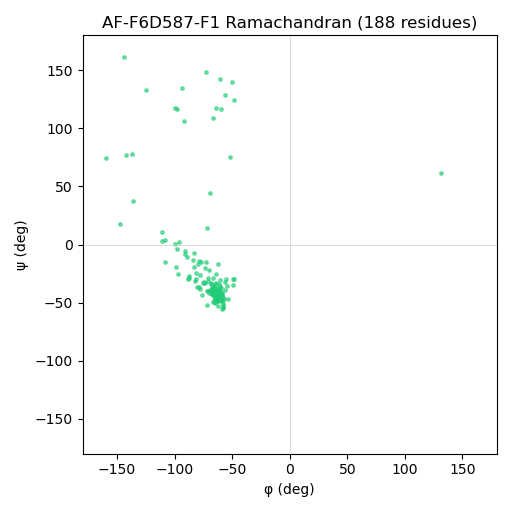2 ? 4.185 9.010 4.025 1.00 83.94 92 ILE A CA 1
ATOM 733 C C . ILE A 1 92 ? 2.833 9.589 3.597 1.00 83.94 92 ILE A C 1
ATOM 735 O O . ILE A 1 92 ? 2.172 10.273 4.376 1.00 83.94 92 ILE A O 1
ATOM 739 N N . GLY A 1 93 ? 2.388 9.276 2.378 1.00 82.00 93 GLY A N 1
ATOM 740 C CA . GLY A 1 93 ? 1.105 9.731 1.853 1.00 82.00 93 GLY A CA 1
ATOM 741 C C . GLY A 1 93 ? -0.079 9.223 2.673 1.00 82.00 93 GLY A C 1
ATOM 742 O O . GLY A 1 93 ? -1.016 9.979 2.919 1.00 82.00 93 GLY A O 1
ATOM 743 N N . SER A 1 94 ? -0.017 7.978 3.153 1.00 77.06 94 SER A N 1
ATOM 744 C CA . SER A 1 94 ? -1.042 7.407 4.031 1.00 77.06 94 SER A CA 1
ATOM 745 C C . SER A 1 94 ? -1.080 8.094 5.396 1.00 77.06 94 SER A C 1
ATOM 747 O O . SER A 1 94 ? -2.169 8.390 5.878 1.00 77.06 94 SER A O 1
ATOM 749 N N . GLY A 1 95 ? 0.079 8.448 5.961 1.00 77.81 95 GLY A N 1
ATOM 750 C CA . GLY A 1 95 ? 0.160 9.216 7.205 1.00 77.81 95 GLY A CA 1
ATOM 751 C C . GLY A 1 95 ? -0.398 10.636 7.072 1.00 77.81 95 GLY A C 1
ATOM 752 O O . GLY A 1 95 ? -1.015 11.136 8.001 1.00 77.81 95 GLY A O 1
ATOM 753 N N . ILE A 1 96 ? -0.254 11.273 5.906 1.00 75.50 96 ILE A N 1
ATOM 754 C CA . ILE A 1 96 ? -0.861 12.590 5.629 1.00 75.50 96 ILE A CA 1
ATOM 755 C C . ILE A 1 96 ? -2.389 12.484 5.470 1.00 75.50 96 ILE A C 1
ATOM 757 O O . ILE A 1 96 ? -3.112 13.443 5.743 1.00 75.50 96 ILE A O 1
ATOM 761 N N . LEU A 1 97 ? -2.881 11.331 5.007 1.00 68.44 97 LEU A N 1
ATOM 762 C CA . LEU A 1 97 ? -4.306 11.071 4.796 1.00 68.44 97 LEU A CA 1
ATOM 763 C C . LEU A 1 97 ? -5.033 10.670 6.087 1.00 68.44 97 LEU A C 1
ATOM 765 O O . LEU A 1 97 ? -6.225 10.947 6.230 1.00 68.44 97 LEU A O 1
ATOM 769 N N . SER A 1 98 ? -4.312 10.026 7.003 1.00 64.75 98 SER A N 1
ATOM 770 C CA . SER A 1 98 ? -4.757 9.718 8.353 1.00 64.75 98 SER A CA 1
ATOM 771 C C . SER A 1 98 ? -4.928 11.012 9.135 1.00 64.75 98 SER A C 1
ATOM 773 O O . SER A 1 98 ? -3.970 11.701 9.471 1.00 64.75 98 SER A O 1
ATOM 775 N N . ASN A 1 99 ? -6.166 11.392 9.427 1.00 60.97 99 ASN A N 1
ATOM 776 C CA . ASN A 1 99 ? -6.478 12.611 10.180 1.00 60.97 99 ASN A CA 1
ATOM 777 C C . ASN A 1 99 ? -6.104 12.487 11.681 1.00 60.97 99 ASN A C 1
ATOM 779 O O . ASN A 1 99 ? -6.562 13.285 12.499 1.00 60.97 99 ASN A O 1
ATOM 783 N N . THR A 1 100 ? -5.307 11.477 12.057 1.00 58.66 100 THR A N 1
ATOM 784 C CA . THR A 1 100 ? -4.885 11.163 13.422 1.00 58.66 100 THR A CA 1
ATOM 785 C C . THR A 1 100 ? -3.363 11.102 13.519 1.00 58.66 100 THR A C 1
ATOM 787 O O . THR A 1 100 ? -2.696 10.453 12.724 1.00 58.66 100 THR A O 1
ATOM 790 N N . THR A 1 101 ? -2.789 11.746 14.537 1.00 53.62 101 THR A N 1
ATOM 791 C CA . THR A 1 101 ? -1.333 11.782 14.782 1.00 53.62 101 THR A CA 1
ATOM 792 C C . THR A 1 101 ? -0.727 10.397 15.051 1.00 53.62 101 THR A C 1
ATOM 794 O O . THR A 1 101 ? 0.488 10.229 14.982 1.00 53.62 101 THR A O 1
ATOM 797 N N . ALA A 1 102 ? -1.563 9.405 15.366 1.00 61.81 102 ALA A N 1
ATOM 798 C CA . ALA A 1 102 ? -1.182 8.006 15.463 1.00 61.81 102 ALA A CA 1
ATOM 799 C C . ALA A 1 102 ? -1.584 7.299 14.167 1.00 61.81 102 ALA A C 1
ATOM 801 O O . ALA A 1 102 ? -2.768 7.236 13.848 1.00 61.81 102 ALA A O 1
ATOM 802 N N . ILE A 1 103 ? -0.599 6.775 13.439 1.00 62.84 103 ILE A N 1
ATOM 803 C CA . ILE A 1 103 ? -0.859 5.916 12.284 1.00 62.84 103 ILE A CA 1
ATOM 804 C C . ILE A 1 103 ? -1.553 4.657 12.806 1.00 62.84 103 ILE A C 1
ATOM 806 O O . ILE A 1 103 ? -0.969 3.915 13.603 1.00 62.84 103 ILE A O 1
ATOM 810 N N . ASP A 1 104 ? -2.790 4.423 12.377 1.00 74.50 104 ASP A N 1
ATOM 811 C CA . ASP A 1 104 ? -3.525 3.240 12.803 1.00 74.50 104 ASP A CA 1
ATOM 812 C C . ASP A 1 104 ? -2.965 1.980 12.118 1.00 74.50 104 ASP A C 1
ATOM 814 O O . ASP A 1 104 ? -2.495 1.991 10.974 1.00 74.50 104 ASP A O 1
ATOM 818 N N . THR A 1 105 ? -3.044 0.850 12.815 1.00 76.94 105 THR A N 1
ATOM 819 C CA . THR A 1 105 ? -2.667 -0.466 12.287 1.00 76.94 105 THR A CA 1
ATOM 820 C C . THR A 1 105 ? -3.420 -0.820 10.999 1.00 76.94 105 THR A C 1
ATOM 822 O O . THR A 1 105 ? -2.845 -1.460 10.110 1.00 76.94 105 THR A O 1
ATOM 825 N N . GLY A 1 106 ? -4.667 -0.359 10.842 1.00 77.12 106 GLY A N 1
ATOM 826 C CA . GLY A 1 106 ? -5.433 -0.497 9.602 1.00 77.12 106 GLY A CA 1
ATOM 827 C C . GLY A 1 106 ? -4.841 0.287 8.424 1.00 77.12 106 GLY A C 1
ATOM 828 O O . GLY A 1 106 ? -4.843 -0.195 7.286 1.00 77.12 106 GLY A O 1
ATOM 829 N N . GLU A 1 107 ? -4.274 1.463 8.685 1.00 78.19 107 GLU A N 1
ATOM 830 C CA . GLU A 1 107 ? -3.698 2.339 7.661 1.00 78.19 107 GLU A CA 1
ATOM 831 C C . GLU A 1 107 ? -2.347 1.830 7.180 1.00 78.19 107 GLU A C 1
ATOM 833 O O . GLU A 1 107 ? -2.138 1.738 5.969 1.00 78.19 107 GLU A O 1
ATOM 838 N N . VAL A 1 108 ? -1.478 1.389 8.099 1.00 81.38 108 VAL A N 1
ATOM 839 C CA . VAL A 1 108 ? -0.207 0.731 7.747 1.00 81.38 108 VAL A CA 1
ATOM 840 C C . VAL A 1 108 ? -0.471 -0.497 6.878 1.00 81.38 108 VAL A C 1
ATOM 842 O O . VAL A 1 108 ? 0.138 -0.662 5.821 1.00 81.38 108 VAL A O 1
ATOM 845 N N . ARG A 1 109 ? -1.429 -1.343 7.275 1.00 84.19 109 ARG A N 1
ATOM 846 C CA . ARG A 1 109 ? -1.821 -2.538 6.513 1.00 84.19 109 ARG A CA 1
ATOM 847 C C . ARG A 1 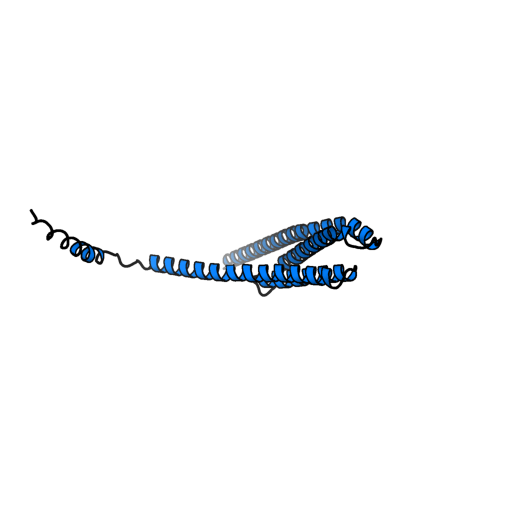109 ? -2.284 -2.178 5.100 1.00 84.19 109 ARG A C 1
ATOM 849 O O . ARG A 1 109 ? -1.875 -2.824 4.132 1.00 84.19 109 ARG A O 1
ATOM 856 N N . ARG A 1 110 ? -3.121 -1.145 4.967 1.00 83.00 110 ARG A N 1
ATOM 857 C CA . ARG A 1 110 ? -3.604 -0.657 3.669 1.00 83.00 110 ARG A CA 1
ATOM 858 C C . ARG A 1 110 ? -2.459 -0.101 2.819 1.00 83.00 110 ARG A C 1
ATOM 860 O O . ARG A 1 110 ? -2.383 -0.438 1.640 1.00 83.00 110 ARG A O 1
ATOM 867 N N . ALA A 1 111 ? -1.568 0.693 3.405 1.00 84.75 111 ALA A N 1
ATOM 868 C CA . ALA A 1 111 ? -0.408 1.268 2.730 1.00 84.75 111 ALA A CA 1
ATOM 869 C C . ALA A 1 111 ? 0.533 0.179 2.197 1.00 84.75 111 ALA A C 1
ATOM 871 O O . ALA A 1 111 ? 0.877 0.189 1.014 1.00 84.75 111 ALA A O 1
ATOM 872 N N . ILE A 1 112 ? 0.862 -0.817 3.028 1.00 85.62 112 ILE A N 1
ATOM 873 C C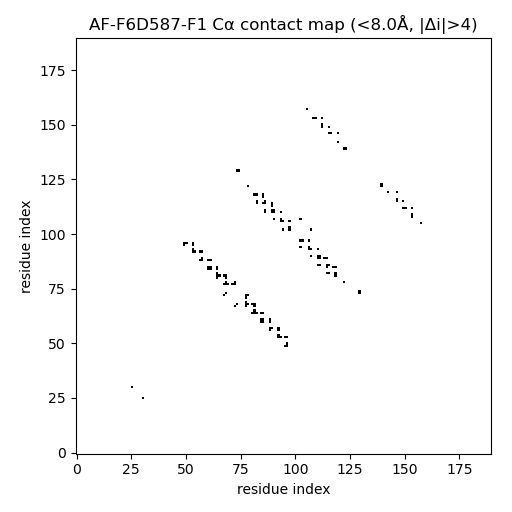A . ILE A 1 112 ? 1.675 -1.972 2.624 1.00 85.62 112 ILE A CA 1
ATOM 874 C C . ILE A 1 112 ? 1.000 -2.706 1.464 1.00 85.62 112 ILE A C 1
ATOM 876 O O . ILE A 1 112 ? 1.638 -2.935 0.440 1.00 85.62 112 ILE A O 1
ATOM 880 N N . THR A 1 113 ? -0.299 -2.992 1.570 1.00 87.94 113 THR A N 1
ATOM 881 C CA . THR A 1 113 ? -1.053 -3.707 0.526 1.00 87.94 113 THR A CA 1
ATOM 882 C C . THR A 1 113 ? -1.038 -2.953 -0.807 1.00 87.94 113 THR A C 1
ATOM 884 O O . THR A 1 113 ? -0.703 -3.531 -1.838 1.00 87.94 113 THR A O 1
ATOM 887 N N . ILE A 1 114 ? -1.334 -1.648 -0.795 1.00 85.88 114 ILE A N 1
ATOM 888 C CA . ILE A 1 114 ? -1.339 -0.807 -2.003 1.00 85.88 114 ILE A CA 1
ATOM 889 C C . ILE A 1 114 ? 0.064 -0.707 -2.606 1.00 85.88 114 ILE A C 1
ATOM 891 O O . ILE A 1 114 ? 0.211 -0.791 -3.828 1.00 85.88 114 ILE A O 1
ATOM 895 N N . SER A 1 115 ? 1.093 -0.556 -1.767 1.00 87.56 115 SER A N 1
ATOM 896 C CA . SER A 1 115 ? 2.477 -0.496 -2.236 1.00 87.56 115 SER A CA 1
ATOM 897 C C . SER A 1 115 ? 2.886 -1.807 -2.908 1.00 87.56 115 SER A C 1
ATOM 899 O O . SER A 1 115 ? 3.416 -1.783 -4.015 1.00 87.56 115 SER A O 1
ATOM 901 N N . PHE A 1 116 ? 2.533 -2.952 -2.317 1.00 87.88 116 PHE A N 1
ATOM 902 C CA . PHE A 1 116 ? 2.862 -4.267 -2.856 1.00 87.88 116 PHE A CA 1
ATOM 903 C C . PHE A 1 116 ? 2.157 -4.538 -4.189 1.00 87.88 116 PHE A C 1
ATOM 905 O O . PHE A 1 116 ? 2.791 -4.988 -5.139 1.00 87.88 116 PHE A O 1
ATOM 912 N N . ILE A 1 117 ? 0.867 -4.196 -4.292 1.00 88.94 117 ILE A N 1
ATOM 913 C CA . ILE A 1 117 ? 0.095 -4.311 -5.538 1.00 88.94 117 ILE A CA 1
ATOM 914 C C . ILE A 1 117 ? 0.699 -3.421 -6.632 1.00 88.94 117 ILE A C 1
ATOM 916 O O . ILE A 1 117 ? 0.879 -3.861 -7.765 1.00 88.94 117 ILE A O 1
ATOM 920 N N . SER A 1 118 ? 1.057 -2.181 -6.294 1.00 86.38 118 SER A N 1
ATOM 921 C CA . SER A 1 118 ? 1.688 -1.249 -7.237 1.00 86.38 118 SER A CA 1
ATOM 922 C C . SER A 1 118 ? 3.024 -1.786 -7.756 1.00 86.38 118 SER A C 1
ATOM 924 O O . SER A 1 118 ? 3.296 -1.727 -8.953 1.00 86.38 118 SER A O 1
ATOM 926 N N . VAL A 1 119 ? 3.843 -2.357 -6.870 1.00 84.56 119 VAL A N 1
ATOM 927 C CA . VAL A 1 119 ? 5.122 -2.980 -7.237 1.00 84.56 119 VAL A CA 1
ATOM 928 C C . VAL A 1 119 ? 4.914 -4.226 -8.090 1.00 84.56 119 VAL A C 1
ATOM 930 O O . VAL A 1 119 ? 5.636 -4.403 -9.065 1.00 84.56 119 VAL A O 1
ATOM 933 N N . PHE A 1 120 ? 3.907 -5.044 -7.782 1.00 86.31 120 PHE A N 1
ATOM 934 C CA . PHE A 1 120 ? 3.531 -6.211 -8.581 1.00 86.31 120 PHE A CA 1
ATOM 935 C C . PHE A 1 120 ? 3.176 -5.825 -10.025 1.00 86.31 120 PHE A C 1
ATOM 937 O O . PHE A 1 120 ? 3.728 -6.388 -10.969 1.00 86.31 120 PHE A O 1
ATOM 944 N N . PHE A 1 121 ? 2.309 -4.826 -10.214 1.00 85.19 121 PHE A N 1
ATOM 945 C CA . PHE A 1 121 ? 1.954 -4.352 -11.556 1.00 85.19 121 PHE A CA 1
ATOM 946 C C . PHE A 1 121 ? 3.115 -3.648 -12.263 1.00 85.19 121 PHE A C 1
ATOM 948 O O . PHE A 1 121 ? 3.262 -3.779 -13.480 1.00 85.19 121 PHE A O 1
ATOM 955 N N . GLY A 1 122 ? 3.964 -2.949 -11.506 1.00 80.19 122 GLY A N 1
ATOM 956 C CA . GLY A 1 122 ? 5.220 -2.414 -12.018 1.00 80.19 122 GLY A CA 1
ATOM 957 C C . GLY A 1 122 ? 6.091 -3.533 -12.583 1.00 80.19 122 GLY A C 1
ATOM 958 O O . GLY A 1 122 ? 6.430 -3.501 -13.759 1.00 80.19 122 GLY A O 1
ATOM 959 N N . LEU A 1 123 ? 6.364 -4.568 -11.785 1.00 80.12 123 LEU A N 1
ATOM 960 C CA . LEU A 1 123 ? 7.137 -5.750 -12.180 1.00 80.12 123 LEU A CA 1
ATOM 961 C C . LEU A 1 123 ? 6.585 -6.419 -13.444 1.00 80.12 123 LEU A C 1
ATOM 963 O O . LEU A 1 123 ? 7.354 -6.672 -14.367 1.00 80.12 123 LEU A O 1
ATOM 967 N N . MET A 1 124 ? 5.268 -6.629 -13.518 1.00 81.31 124 MET A N 1
ATOM 968 C CA . MET A 1 124 ? 4.602 -7.173 -14.711 1.00 81.31 124 MET A CA 1
ATOM 969 C C . MET A 1 124 ? 4.808 -6.295 -15.952 1.00 81.31 124 MET A C 1
ATOM 971 O O . MET A 1 124 ? 5.009 -6.806 -17.048 1.00 81.31 124 MET A O 1
ATOM 975 N N . SER A 1 125 ? 4.818 -4.969 -15.794 1.00 80.75 125 SER A N 1
ATOM 976 C CA . SER A 1 125 ? 5.073 -4.048 -16.912 1.00 80.75 125 SER A CA 1
ATOM 977 C C . SER A 1 125 ? 6.530 -4.090 -17.398 1.00 80.75 125 SER A C 1
ATOM 979 O O . SER A 1 125 ? 6.806 -3.731 -18.540 1.00 80.75 125 SER A O 1
ATOM 981 N N . PHE A 1 126 ? 7.463 -4.541 -16.552 1.00 73.19 126 PHE A N 1
ATOM 982 C CA . PHE A 1 126 ? 8.890 -4.662 -16.866 1.00 73.19 126 PHE A CA 1
ATOM 983 C C . PHE A 1 126 ? 9.300 -6.026 -17.439 1.00 73.19 126 PHE A C 1
ATOM 985 O O . PHE A 1 126 ? 10.446 -6.164 -17.869 1.00 73.19 126 PHE A O 1
ATOM 992 N N . GLU A 1 127 ? 8.394 -7.008 -17.495 1.00 69.62 127 GLU A N 1
ATOM 993 C CA . GLU A 1 127 ? 8.682 -8.372 -17.966 1.00 69.62 127 GLU A CA 1
ATOM 994 C C . GLU A 1 127 ? 9.285 -8.414 -19.382 1.00 69.62 127 GLU A C 1
ATOM 996 O O . GLU A 1 127 ? 10.121 -9.265 -19.664 1.00 69.62 127 GLU A O 1
ATOM 1001 N N . GLY A 1 128 ? 8.949 -7.451 -20.248 1.00 66.19 128 GLY A N 1
ATOM 1002 C CA . GLY A 1 128 ? 9.519 -7.344 -21.599 1.00 66.19 128 GLY A CA 1
ATOM 1003 C C . GLY A 1 128 ? 10.783 -6.482 -21.732 1.00 66.19 128 GLY A C 1
ATOM 1004 O O . GLY A 1 128 ? 11.367 -6.441 -22.812 1.00 66.19 128 GLY A O 1
ATOM 1005 N N . ALA A 1 129 ? 11.195 -5.760 -20.686 1.00 66.19 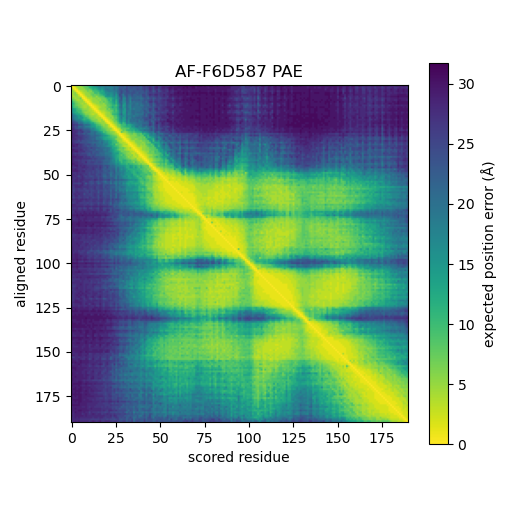129 ALA A N 1
ATOM 1006 C CA . ALA A 1 129 ? 12.271 -4.761 -20.754 1.00 66.19 129 ALA A CA 1
ATOM 1007 C C . ALA A 1 129 ? 13.567 -5.193 -20.048 1.00 66.19 129 ALA A C 1
ATOM 1009 O O . ALA A 1 129 ? 14.613 -4.568 -20.241 1.00 66.19 129 ALA A O 1
ATOM 1010 N N . LEU A 1 130 ? 13.507 -6.230 -19.212 1.00 64.75 130 LEU A N 1
ATOM 1011 C CA . LEU A 1 130 ? 14.664 -6.721 -18.473 1.00 64.75 130 LEU A CA 1
ATOM 1012 C C . LEU A 1 130 ? 15.352 -7.858 -19.242 1.00 64.75 130 LEU A C 1
ATOM 1014 O O . LEU A 1 130 ? 14.673 -8.760 -19.730 1.00 64.75 130 LEU A O 1
ATOM 1018 N N . PRO A 1 131 ? 16.695 -7.847 -19.344 1.00 60.34 131 PRO A N 1
ATOM 1019 C CA . PRO A 1 131 ? 17.432 -8.945 -19.949 1.00 60.34 131 PRO A CA 1
ATOM 1020 C C . PRO A 1 131 ? 17.179 -10.234 -19.166 1.00 60.34 131 PRO A C 1
ATOM 1022 O O . PRO A 1 131 ? 17.074 -10.205 -17.936 1.00 60.34 131 PRO A O 1
ATOM 1025 N N . ASP A 1 132 ? 17.081 -11.329 -19.921 1.00 62.44 132 ASP A N 1
ATOM 1026 C CA . ASP A 1 132 ? 16.638 -12.683 -19.567 1.00 62.44 132 ASP A CA 1
ATOM 1027 C C . ASP A 1 132 ? 17.377 -13.252 -18.339 1.00 62.44 132 ASP A C 1
ATOM 1029 O O . ASP A 1 132 ? 18.310 -14.054 -18.412 1.00 62.44 132 ASP A O 1
ATOM 1033 N N . SER A 1 133 ? 17.008 -12.755 -17.163 1.00 66.38 133 SER A N 1
ATOM 1034 C CA . SER A 1 133 ? 17.619 -13.118 -15.897 1.00 66.38 133 SER A CA 1
ATOM 1035 C C . SER A 1 133 ? 16.739 -14.176 -15.252 1.00 66.38 133 SER A C 1
ATOM 1037 O O . SER A 1 133 ? 15.589 -13.927 -14.893 1.00 66.38 133 SER A O 1
ATOM 1039 N N . ASN A 1 134 ? 17.297 -15.374 -15.068 1.00 73.38 134 ASN A N 1
ATOM 1040 C CA . ASN A 1 134 ? 16.625 -16.494 -14.398 1.00 73.38 134 ASN A CA 1
ATOM 1041 C C . ASN A 1 134 ? 15.980 -16.084 -13.057 1.00 73.38 134 ASN A C 1
ATOM 1043 O O . ASN A 1 134 ? 14.945 -16.620 -12.673 1.00 73.38 134 ASN A O 1
ATOM 1047 N N . LEU A 1 135 ? 16.550 -15.085 -12.372 1.00 71.50 135 LEU A N 1
ATOM 1048 C CA . LEU A 1 135 ? 16.000 -14.501 -11.150 1.00 71.50 135 LEU A CA 1
ATOM 1049 C C . LEU A 1 135 ? 14.648 -13.808 -11.356 1.00 71.50 135 LEU A C 1
ATOM 1051 O O . LEU A 1 135 ? 13.753 -14.018 -10.543 1.00 71.50 135 LEU A O 1
ATOM 1055 N N . PHE A 1 136 ? 14.461 -13.024 -12.422 1.00 74.12 136 PHE A N 1
ATOM 1056 C CA . PHE A 1 136 ? 13.185 -12.347 -12.678 1.00 74.12 136 PHE A CA 1
ATOM 1057 C C . PHE A 1 136 ? 12.058 -13.360 -12.890 1.00 74.12 136 PHE A C 1
ATOM 1059 O O . PHE A 1 136 ? 10.989 -13.221 -12.305 1.00 74.12 136 PHE A O 1
ATOM 1066 N N . LYS A 1 137 ? 12.337 -14.434 -13.635 1.00 75.25 137 LYS A N 1
ATOM 1067 C CA . LYS A 1 137 ? 11.380 -15.512 -13.916 1.00 75.25 137 LYS A CA 1
ATOM 1068 C C . LYS A 1 137 ? 10.980 -16.292 -12.659 1.00 75.25 137 LYS A C 1
ATOM 1070 O O . LYS A 1 137 ? 9.812 -16.631 -12.468 1.00 75.25 137 LYS A O 1
ATOM 1075 N N . VAL A 1 138 ? 11.942 -16.555 -11.771 1.00 79.12 138 VAL A N 1
ATOM 1076 C CA . VAL A 1 138 ? 11.678 -17.190 -10.469 1.00 79.12 138 VAL A CA 1
ATOM 1077 C C . VAL A 1 138 ? 10.880 -16.255 -9.560 1.00 79.12 138 VAL A C 1
ATOM 1079 O O . VAL A 1 138 ? 9.936 -16.698 -8.905 1.00 79.12 138 VAL A O 1
ATOM 1082 N N . VAL A 1 139 ? 11.222 -14.965 -9.531 1.00 78.62 139 VAL A N 1
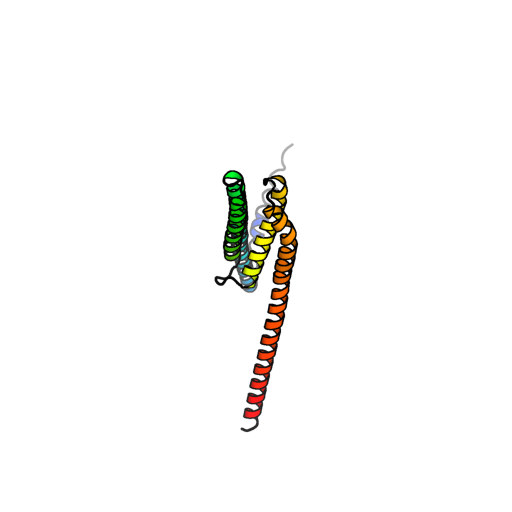ATOM 1083 C CA . VAL A 1 139 ? 10.506 -13.971 -8.727 1.00 78.62 139 VAL A CA 1
ATOM 1084 C C . VAL A 1 139 ? 9.075 -13.813 -9.229 1.00 78.62 139 VAL A C 1
ATOM 1086 O O . VAL A 1 139 ? 8.170 -13.957 -8.417 1.00 78.62 139 VAL A O 1
ATOM 1089 N N . SER A 1 140 ? 8.845 -13.606 -10.529 1.00 76.94 140 SER A N 1
ATOM 1090 C CA . SER A 1 140 ? 7.506 -13.403 -11.105 1.00 76.94 140 SER A CA 1
ATOM 1091 C C . SER A 1 140 ? 6.579 -14.602 -10.881 1.00 76.94 140 SER A C 1
ATOM 1093 O O . SER A 1 140 ? 5.417 -14.419 -10.517 1.00 76.94 140 SER A O 1
ATOM 1095 N N . THR A 1 141 ? 7.109 -15.825 -10.982 1.00 83.44 141 THR A N 1
ATOM 1096 C CA . THR A 1 141 ? 6.351 -17.062 -10.728 1.00 83.44 141 THR A CA 1
ATOM 1097 C C . THR A 1 141 ? 5.893 -17.169 -9.269 1.00 83.44 141 THR A C 1
ATOM 1099 O O . THR A 1 141 ? 4.754 -17.544 -8.993 1.00 83.44 141 THR A O 1
ATOM 1102 N N . ASN A 1 142 ? 6.756 -16.810 -8.314 1.00 86.12 142 ASN A N 1
ATOM 1103 C CA . ASN A 1 142 ? 6.422 -16.859 -6.887 1.00 86.12 142 ASN A CA 1
ATOM 1104 C C . ASN A 1 142 ? 5.656 -15.615 -6.410 1.00 86.12 142 ASN A C 1
ATOM 1106 O O . ASN A 1 142 ? 4.976 -15.661 -5.385 1.00 86.12 142 ASN A O 1
ATOM 1110 N N . LEU A 1 143 ? 5.724 -14.509 -7.154 1.00 83.38 143 LEU A N 1
ATOM 1111 C CA . LEU A 1 143 ? 5.121 -13.232 -6.777 1.00 83.38 143 LEU A CA 1
ATOM 1112 C C . LEU A 1 143 ? 3.601 -13.325 -6.642 1.00 83.38 143 LEU A C 1
ATOM 1114 O O . LEU A 1 143 ? 3.027 -12.681 -5.769 1.00 83.38 143 LEU A O 1
ATOM 1118 N N . TRP A 1 144 ? 2.955 -14.157 -7.463 1.00 87.44 144 TRP A N 1
ATOM 1119 C CA . TRP A 1 144 ? 1.519 -14.426 -7.376 1.00 87.44 144 TRP A CA 1
ATOM 1120 C C . TRP A 1 144 ? 1.113 -15.012 -6.022 1.00 87.44 144 TRP A C 1
ATOM 1122 O O . TRP A 1 144 ? 0.123 -14.579 -5.434 1.00 87.44 144 TRP A O 1
ATOM 1132 N N . TRP A 1 145 ? 1.904 -15.942 -5.484 1.00 91.44 145 TRP A N 1
ATOM 1133 C CA . TRP A 1 145 ? 1.669 -16.489 -4.149 1.00 91.44 145 TRP A CA 1
ATOM 1134 C C . TRP A 1 145 ? 1.839 -15.426 -3.072 1.00 91.44 145 TRP A C 1
ATOM 1136 O O . TRP A 1 145 ? 1.003 -15.320 -2.175 1.00 91.44 145 TRP A O 1
ATOM 1146 N N . VAL A 1 146 ? 2.875 -14.592 -3.189 1.00 87.50 146 VAL A N 1
ATOM 1147 C CA . VAL A 1 146 ? 3.083 -13.488 -2.246 1.00 87.50 146 VAL A CA 1
ATOM 1148 C C . VAL A 1 146 ? 1.922 -12.492 -2.308 1.00 87.50 146 VAL A C 1
ATOM 1150 O O . VAL A 1 146 ? 1.435 -12.069 -1.263 1.00 87.50 146 VAL A O 1
ATOM 1153 N N . LEU A 1 147 ? 1.411 -12.173 -3.501 1.00 88.88 147 LEU A N 1
ATOM 1154 C CA . LEU A 1 147 ? 0.243 -11.308 -3.679 1.00 88.88 147 LEU A CA 1
ATOM 1155 C C . LEU A 1 147 ? -0.989 -11.874 -2.956 1.00 88.88 147 LEU A C 1
ATOM 1157 O O . LEU A 1 147 ? -1.645 -11.147 -2.209 1.00 88.88 147 LEU A O 1
ATOM 1161 N N . VAL A 1 148 ? -1.272 -13.170 -3.119 1.00 90.38 148 VAL A N 1
ATOM 1162 C CA . VAL A 1 148 ? -2.378 -13.848 -2.420 1.00 90.38 148 VAL A CA 1
ATOM 1163 C C . VAL A 1 148 ? -2.195 -13.779 -0.903 1.00 90.38 148 VAL A C 1
ATOM 1165 O O . VAL A 1 148 ? -3.150 -13.467 -0.192 1.00 90.38 148 VAL A O 1
ATOM 1168 N N . VAL A 1 149 ? -0.979 -14.003 -0.396 1.00 91.25 149 VAL A N 1
ATOM 1169 C CA . VAL A 1 149 ? -0.672 -13.897 1.040 1.00 91.25 149 VAL A CA 1
ATOM 1170 C C . VAL A 1 149 ? -0.882 -12.471 1.553 1.00 91.25 149 VAL A C 1
ATOM 1172 O O . VAL A 1 149 ? -1.493 -12.291 2.604 1.00 91.25 149 VAL A O 1
ATOM 1175 N N . VAL A 1 150 ? -0.436 -11.451 0.816 1.00 88.50 150 VAL A N 1
ATOM 1176 C CA . VAL A 1 150 ? -0.606 -10.039 1.196 1.00 88.50 150 VAL A CA 1
ATOM 1177 C C . VAL A 1 150 ? -2.086 -9.649 1.217 1.00 88.50 150 VAL A C 1
ATOM 1179 O O . VAL A 1 150 ? -2.540 -9.018 2.173 1.00 88.50 150 VAL A O 1
ATOM 1182 N N . ILE A 1 151 ? -2.863 -10.069 0.216 1.00 88.69 151 ILE A N 1
ATOM 1183 C CA . ILE A 1 151 ? -4.315 -9.840 0.171 1.00 88.69 151 ILE A CA 1
ATOM 1184 C C . ILE A 1 151 ? -5.011 -10.582 1.322 1.00 88.69 151 ILE A C 1
ATOM 1186 O O . ILE A 1 151 ? -5.845 -10.005 2.022 1.00 88.69 151 ILE A O 1
ATOM 1190 N N . GLY A 1 152 ? -4.639 -11.838 1.570 1.00 90.25 152 GLY A N 1
ATOM 1191 C CA . GLY A 1 152 ? -5.147 -12.627 2.691 1.00 90.25 152 GLY A CA 1
ATOM 1192 C C . GLY A 1 152 ? -4.829 -11.986 4.041 1.00 90.25 152 GLY A C 1
ATOM 1193 O O . GLY A 1 152 ? -5.699 -11.906 4.902 1.00 90.25 152 GLY A O 1
ATOM 1194 N N . PHE A 1 153 ? -3.624 -11.444 4.214 1.00 88.19 153 PHE A N 1
ATOM 1195 C CA . PHE A 1 153 ? -3.234 -10.690 5.404 1.00 88.19 153 PHE A CA 1
ATOM 1196 C C . PHE A 1 153 ? -4.027 -9.384 5.549 1.00 88.19 153 PHE A C 1
ATOM 1198 O O . PHE A 1 153 ? -4.426 -9.020 6.662 1.00 88.19 153 PHE A O 1
ATOM 1205 N N . TYR A 1 154 ? -4.296 -8.688 4.439 1.00 86.94 154 TYR A N 1
ATOM 1206 C CA . TYR A 1 154 ? -5.116 -7.479 4.431 1.00 86.94 154 TYR A CA 1
ATOM 1207 C C . TYR A 1 154 ? -6.525 -7.759 4.970 1.00 86.94 154 TYR A C 1
ATOM 1209 O O . TYR A 1 154 ? -6.949 -7.150 5.956 1.00 86.94 154 TYR A O 1
ATOM 1217 N N . PHE A 1 155 ? -7.227 -8.723 4.373 1.00 87.69 155 PHE A N 1
ATOM 1218 C CA . PHE A 1 155 ? -8.581 -9.074 4.800 1.00 87.69 155 PHE A CA 1
ATOM 1219 C C . PHE A 1 155 ? -8.595 -9.767 6.166 1.00 87.69 155 PHE A C 1
ATOM 1221 O O . PHE A 1 155 ? -9.409 -9.427 7.024 1.00 87.69 155 PHE A O 1
ATOM 1228 N N . GLY A 1 156 ? -7.657 -10.683 6.399 1.00 86.44 156 GLY A N 1
ATOM 1229 C CA . GLY A 1 156 ? -7.607 -11.521 7.591 1.00 86.44 156 GLY A CA 1
ATOM 1230 C C . GLY A 1 156 ? -7.450 -10.725 8.879 1.00 86.44 156 GLY A C 1
ATOM 1231 O O . GLY A 1 156 ? -8.174 -10.970 9.843 1.00 86.44 156 GLY A O 1
ATOM 1232 N N . GLY A 1 157 ? -6.568 -9.723 8.916 1.00 82.00 157 GLY A N 1
ATOM 1233 C CA . GLY A 1 157 ? -6.460 -8.939 10.145 1.00 82.00 157 GLY A CA 1
ATOM 1234 C C . GLY A 1 157 ? -7.552 -7.883 10.319 1.00 82.00 157 GLY A C 1
ATOM 1235 O O . GLY A 1 157 ? -7.772 -7.490 11.457 1.00 82.00 157 GLY A O 1
ATOM 1236 N N . ARG A 1 158 ? -8.298 -7.499 9.269 1.00 81.25 158 ARG A N 1
ATOM 1237 C CA . ARG A 1 158 ? -9.541 -6.719 9.438 1.00 81.25 158 ARG A CA 1
ATOM 1238 C C . ARG A 1 158 ? -10.611 -7.559 10.137 1.00 81.25 158 ARG A C 1
ATOM 1240 O O . ARG A 1 158 ? -11.260 -7.077 11.059 1.00 81.25 158 ARG A O 1
ATOM 1247 N N . SER A 1 159 ? -10.741 -8.830 9.756 1.00 81.81 159 SER A N 1
ATOM 1248 C CA . SER A 1 159 ? -11.619 -9.780 10.450 1.00 81.81 159 SER A CA 1
ATOM 1249 C C . SER A 1 159 ? -11.175 -10.032 11.895 1.00 81.81 159 SER A C 1
ATOM 1251 O O . SER A 1 159 ? -12.009 -10.044 12.796 1.00 81.81 159 SER A O 1
ATOM 1253 N N . ALA A 1 160 ? -9.870 -10.186 12.142 1.00 82.19 160 ALA A N 1
ATOM 1254 C CA . ALA A 1 160 ? -9.349 -10.397 13.494 1.00 82.19 160 ALA A CA 1
ATOM 1255 C C . ALA A 1 160 ? -9.600 -9.192 14.417 1.00 82.19 160 ALA A C 1
ATOM 1257 O O . ALA A 1 160 ? -9.993 -9.367 15.570 1.00 82.19 160 ALA A O 1
ATOM 1258 N N . GLU A 1 161 ? -9.416 -7.972 13.911 1.00 81.19 161 GLU A N 1
ATOM 1259 C CA . GLU A 1 161 ? -9.644 -6.744 14.674 1.00 81.19 161 GLU A CA 1
ATOM 1260 C C . GLU A 1 161 ? -11.111 -6.599 15.104 1.00 81.19 161 GLU A C 1
ATOM 1262 O O . GLU A 1 161 ? -11.402 -6.248 16.249 1.00 81.19 161 GLU A O 1
ATOM 1267 N N . GLU A 1 162 ? -12.047 -6.947 14.220 1.00 83.62 162 GLU A N 1
ATOM 1268 C CA . GLU A 1 162 ? -13.479 -6.900 14.512 1.00 83.62 162 GLU A CA 1
ATOM 1269 C C . GLU A 1 162 ? -13.889 -7.923 15.584 1.00 83.62 162 GLU A C 1
ATOM 1271 O O . GLU A 1 162 ? -14.653 -7.596 16.499 1.00 83.62 162 GLU A O 1
ATOM 1276 N N . ILE A 1 163 ? -13.305 -9.125 15.544 1.00 84.88 163 ILE A N 1
ATOM 1277 C CA . ILE A 1 163 ? -13.506 -10.158 16.568 1.00 84.88 163 ILE A CA 1
ATOM 1278 C C . ILE A 1 163 ? -12.985 -9.676 17.927 1.00 84.88 163 ILE A C 1
ATOM 1280 O O . ILE A 1 163 ? -13.708 -9.739 18.924 1.00 84.88 163 ILE A O 1
ATOM 1284 N N . VAL A 1 164 ? -11.760 -9.143 17.977 1.00 86.12 164 VAL A N 1
ATOM 1285 C CA . VAL A 1 164 ? -11.158 -8.635 19.222 1.00 86.12 164 VAL A CA 1
ATOM 1286 C C . VAL A 1 164 ? -11.987 -7.487 19.798 1.00 86.12 164 VAL A C 1
ATOM 1288 O O . VAL A 1 164 ? -12.280 -7.475 20.997 1.00 86.12 164 VAL A O 1
ATOM 1291 N N . LYS A 1 165 ? -12.440 -6.555 18.952 1.00 87.44 165 LYS A N 1
ATOM 1292 C CA . LYS A 1 165 ? -13.266 -5.418 19.377 1.00 87.44 165 LYS A CA 1
ATOM 1293 C C . LYS A 1 165 ? -14.607 -5.872 19.958 1.00 87.44 165 LYS A C 1
ATOM 1295 O O . LYS A 1 165 ? -15.052 -5.309 20.958 1.00 87.44 165 LYS A O 1
ATOM 1300 N N . ASN A 1 166 ? -15.227 -6.901 19.381 1.00 89.06 166 ASN A N 1
ATOM 1301 C CA . ASN A 1 166 ? -16.462 -7.474 19.916 1.00 89.06 166 ASN A CA 1
ATOM 1302 C C . ASN A 1 166 ? -16.239 -8.166 21.268 1.00 89.06 166 ASN A C 1
ATOM 1304 O O . ASN A 1 166 ? -17.020 -7.941 22.192 1.00 89.06 166 ASN A O 1
ATOM 1308 N N . ILE A 1 167 ? -15.153 -8.930 21.430 1.00 89.50 167 ILE A N 1
ATOM 1309 C CA . ILE A 1 167 ? -14.819 -9.585 22.708 1.00 89.50 167 ILE A CA 1
ATOM 1310 C C . ILE A 1 167 ? -14.618 -8.547 23.823 1.00 89.50 167 ILE A C 1
ATOM 1312 O O . ILE A 1 167 ? -15.127 -8.720 24.934 1.00 89.50 167 ILE A O 1
ATOM 1316 N N . ILE A 1 168 ? -13.914 -7.450 23.530 1.00 90.88 168 ILE A N 1
ATOM 1317 C CA . ILE A 1 168 ? -13.675 -6.373 24.501 1.00 90.88 168 ILE A CA 1
ATOM 1318 C C . ILE A 1 168 ? -14.997 -5.705 24.912 1.00 90.88 168 ILE A C 1
ATOM 1320 O O . ILE A 1 168 ? -15.257 -5.581 26.110 1.00 90.88 168 ILE A O 1
ATOM 1324 N N . ARG A 1 169 ? -15.876 -5.362 23.955 1.00 90.25 169 ARG A N 1
ATOM 1325 C CA . ARG A 1 169 ? -17.189 -4.753 24.258 1.00 90.25 169 ARG A CA 1
ATOM 1326 C C . ARG A 1 169 ? -18.078 -5.645 25.120 1.00 90.25 169 ARG A C 1
ATOM 1328 O O . ARG A 1 169 ? -18.736 -5.151 26.038 1.00 90.25 169 ARG A O 1
ATOM 1335 N N . VAL A 1 170 ? -18.102 -6.951 24.843 1.00 92.06 170 VAL A N 1
ATOM 1336 C CA . VAL A 1 170 ? -18.873 -7.915 25.646 1.00 92.06 170 VAL A CA 1
ATOM 1337 C C . VAL A 1 170 ? -18.353 -7.927 27.084 1.00 92.06 170 VAL A C 1
ATOM 1339 O O . VAL A 1 170 ? -19.138 -7.810 28.024 1.00 92.06 170 VAL A O 1
ATOM 1342 N N . ARG A 1 171 ? -17.028 -7.962 27.271 1.00 91.12 171 ARG A N 1
ATOM 1343 C CA . ARG A 1 171 ? -16.403 -7.966 28.602 1.00 91.12 171 ARG A CA 1
ATOM 1344 C C . ARG A 1 171 ? -16.687 -6.692 29.402 1.00 91.12 171 ARG A C 1
ATOM 1346 O O . ARG A 1 171 ? -16.883 -6.768 30.615 1.00 91.12 171 ARG A O 1
ATOM 1353 N N . GLU A 1 172 ? -16.697 -5.534 28.749 1.00 92.12 172 GLU A N 1
ATOM 1354 C CA . GLU A 1 172 ? -17.038 -4.259 29.391 1.00 92.12 172 GLU A CA 1
ATOM 1355 C C . GLU A 1 172 ? -18.509 -4.208 29.809 1.00 92.12 172 GLU A C 1
ATOM 1357 O O . GLU A 1 172 ? -18.810 -3.819 30.938 1.00 92.12 172 GLU A O 1
ATOM 1362 N N . SER A 1 173 ? -19.409 -4.697 28.954 1.00 90.88 173 SER A N 1
ATOM 1363 C CA . SER A 1 173 ? -20.847 -4.755 29.246 1.00 90.88 173 SER A CA 1
ATOM 1364 C C . SER A 1 173 ? -21.132 -5.626 30.476 1.00 90.88 173 SER A C 1
ATOM 1366 O O . SER A 1 173 ? -21.800 -5.177 31.408 1.00 90.88 173 SER A O 1
ATOM 1368 N N . THR A 1 174 ? -20.516 -6.812 30.560 1.00 91.94 174 THR A N 1
ATOM 1369 C CA . THR A 1 174 ? -20.645 -7.700 31.730 1.00 91.94 174 THR A CA 1
ATOM 1370 C C . THR A 1 174 ? -20.095 -7.065 33.012 1.00 91.94 174 THR A C 1
ATOM 1372 O O . THR A 1 174 ? -20.673 -7.233 34.086 1.00 91.94 174 THR A O 1
ATOM 1375 N N . ARG A 1 175 ? -18.992 -6.304 32.933 1.00 91.12 175 ARG A N 1
ATOM 1376 C CA . ARG A 1 175 ? -18.435 -5.595 34.101 1.00 91.12 175 ARG A CA 1
ATOM 1377 C C . ARG A 1 175 ? -19.363 -4.493 34.602 1.00 91.12 175 ARG A C 1
ATOM 1379 O O . ARG A 1 175 ? -19.517 -4.339 35.813 1.00 91.12 175 ARG A O 1
ATOM 1386 N N . ILE A 1 176 ? -19.983 -3.746 33.692 1.00 92.25 176 ILE A N 1
ATOM 1387 C CA . ILE A 1 176 ? -20.925 -2.676 34.038 1.00 92.25 176 ILE A CA 1
ATOM 1388 C C . ILE A 1 176 ? -22.188 -3.262 34.683 1.00 92.25 176 ILE A C 1
ATOM 1390 O O . ILE A 1 176 ? -22.660 -2.730 35.690 1.00 92.25 176 ILE A O 1
ATOM 1394 N N . GLU A 1 177 ? -22.710 -4.373 34.161 1.00 91.12 177 GLU A N 1
ATOM 1395 C CA . GLU A 1 177 ? -23.860 -5.070 34.751 1.00 91.12 177 GLU A CA 1
ATOM 1396 C C . GLU A 1 177 ? -23.548 -5.640 36.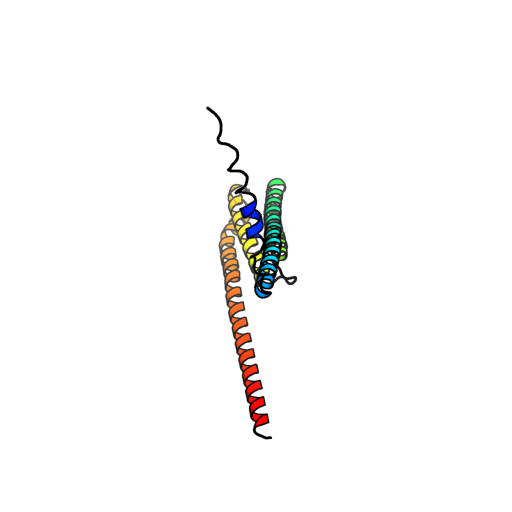140 1.00 91.12 177 GLU A C 1
ATOM 1398 O O . GLU A 1 177 ? -24.317 -5.419 37.079 1.00 91.12 177 GLU A O 1
ATOM 1403 N N . ALA A 1 178 ? -22.389 -6.282 36.314 1.00 90.88 178 ALA A N 1
ATOM 1404 C CA . ALA A 1 178 ? -21.952 -6.790 37.614 1.00 90.88 178 ALA A CA 1
ATOM 1405 C C . ALA A 1 178 ? -21.788 -5.662 38.652 1.00 90.88 178 ALA A C 1
ATOM 1407 O O . ALA A 1 178 ? -22.210 -5.804 39.802 1.00 90.88 178 ALA A O 1
ATOM 1408 N N . ALA A 1 179 ? -21.234 -4.514 38.246 1.00 92.12 179 ALA A N 1
ATOM 1409 C CA . ALA A 1 179 ? -21.092 -3.347 39.116 1.00 92.12 179 ALA A CA 1
ATOM 1410 C C . ALA A 1 179 ? -22.451 -2.745 39.516 1.00 92.12 179 ALA A C 1
ATOM 1412 O O . ALA A 1 179 ? -22.649 -2.395 40.683 1.00 92.12 179 ALA A O 1
ATOM 1413 N N . LYS A 1 180 ? -23.410 -2.661 38.581 1.00 90.75 180 LYS A N 1
ATOM 1414 C CA . LYS A 1 180 ? -24.780 -2.208 38.874 1.00 90.75 180 LYS A CA 1
ATOM 1415 C C . LYS A 1 180 ? -25.500 -3.163 39.826 1.00 90.75 180 LYS A C 1
ATOM 1417 O O . LYS A 1 180 ? -26.070 -2.702 40.810 1.00 90.75 180 LYS A O 1
ATOM 1422 N N . SER A 1 181 ? -25.422 -4.472 39.578 1.00 91.19 181 SER A N 1
ATOM 1423 C CA . SER A 1 181 ? -26.037 -5.496 40.434 1.00 91.19 181 SER A CA 1
ATOM 1424 C C . SER A 1 181 ? -25.512 -5.432 41.875 1.00 91.19 181 SER A C 1
ATOM 1426 O O . SER A 1 181 ? -26.292 -5.468 42.827 1.00 91.19 181 SER A O 1
ATOM 1428 N N . ASN A 1 182 ? -24.200 -5.237 42.051 1.00 90.81 182 ASN A N 1
ATOM 1429 C CA . ASN A 1 182 ? -23.589 -5.119 43.376 1.00 90.81 182 ASN A CA 1
ATOM 1430 C C . ASN A 1 182 ? -24.020 -3.831 44.111 1.00 90.81 182 ASN A C 1
ATOM 1432 O O . ASN A 1 182 ? -24.262 -3.837 45.316 1.00 90.81 182 ASN A O 1
ATOM 1436 N N . LYS A 1 183 ? -24.193 -2.718 43.382 1.00 89.38 183 LYS A N 1
ATOM 1437 C CA . LYS A 1 183 ? -24.686 -1.460 43.963 1.00 89.38 183 LYS A CA 1
ATOM 1438 C C . LYS A 1 183 ? -26.127 -1.578 44.476 1.00 89.38 183 LYS A C 1
ATOM 1440 O O . LYS A 1 183 ? -26.417 -1.022 45.529 1.00 89.38 183 LYS A O 1
ATOM 1445 N N . ILE A 1 184 ? -26.989 -2.309 43.765 1.00 89.69 184 ILE A N 1
ATOM 1446 C CA . ILE A 1 184 ? -28.390 -2.539 44.161 1.00 89.69 184 ILE A CA 1
ATOM 1447 C C . ILE A 1 184 ? -28.455 -3.376 45.444 1.00 89.69 184 ILE A C 1
ATOM 1449 O O . ILE A 1 184 ? -29.096 -2.959 46.404 1.00 89.69 184 ILE A O 1
ATOM 1453 N N . LYS A 1 185 ? -27.701 -4.483 45.520 1.00 85.75 185 LYS A N 1
ATOM 1454 C CA . LYS A 1 185 ? -27.638 -5.308 46.742 1.00 85.75 185 LYS A CA 1
ATOM 1455 C C . LYS A 1 185 ? -27.208 -4.518 47.979 1.00 85.75 185 LYS A C 1
ATOM 1457 O O . LYS A 1 185 ? -27.757 -4.718 49.051 1.00 85.75 185 LYS A O 1
ATOM 1462 N N . ASN A 1 186 ? -26.261 -3.592 47.836 1.00 85.81 186 ASN A N 1
ATOM 1463 C CA . ASN A 1 186 ? -25.802 -2.768 48.958 1.00 85.81 186 ASN A CA 1
ATOM 1464 C C . ASN A 1 186 ? -26.809 -1.688 49.399 1.00 85.81 186 ASN A C 1
ATOM 1466 O O . ASN A 1 186 ? -26.631 -1.114 50.472 1.00 85.81 186 ASN A O 1
ATOM 1470 N N . GLN A 1 187 ? -27.832 -1.380 48.593 1.00 84.75 187 GLN A N 1
ATOM 1471 C CA . GLN A 1 187 ? -28.904 -0.448 48.964 1.00 84.75 187 GLN A CA 1
ATOM 1472 C C . GLN A 1 187 ? -30.059 -1.135 49.700 1.00 84.75 187 GLN A C 1
ATOM 1474 O O . GLN A 1 187 ? -30.700 -0.478 50.506 1.00 84.75 187 GLN A O 1
ATOM 1479 N N . GLU A 1 188 ? -30.296 -2.431 49.482 1.00 82.31 188 GLU A N 1
ATOM 1480 C CA . GLU A 1 188 ? -31.357 -3.188 50.174 1.00 82.31 188 GLU A CA 1
ATOM 1481 C C . GLU A 1 188 ? -31.002 -3.577 51.621 1.00 82.31 188 GLU A C 1
ATOM 1483 O O . GLU A 1 188 ? -31.874 -3.967 52.389 1.00 82.31 188 GLU A O 1
ATOM 1488 N N . VAL A 1 189 ? -29.724 -3.489 52.004 1.00 82.69 189 VAL A N 1
ATOM 1489 C CA . VAL A 1 189 ? -29.224 -3.893 53.335 1.00 82.69 189 VAL A CA 1
ATOM 1490 C C . VAL A 1 189 ? -29.129 -2.700 54.311 1.00 82.69 189 VAL A C 1
ATOM 1492 O O . VAL A 1 189 ? -28.689 -2.864 55.447 1.00 82.69 189 VAL A O 1
ATOM 1495 N N . LYS A 1 190 ? -29.527 -1.494 53.889 1.00 64.88 190 LYS A N 1
ATOM 1496 C CA . LYS A 1 190 ? -29.569 -0.280 54.723 1.00 64.88 190 LYS A CA 1
ATOM 1497 C C . LYS A 1 190 ? -30.999 0.138 55.013 1.00 64.88 190 LYS A C 1
ATOM 1499 O O . LYS A 1 190 ? -31.219 0.602 56.151 1.00 64.88 190 LYS A O 1
#

Organism: Methanobacterium paludis (strain DSM 25820 / JCM 18151 / SWAN1) (NCBI:txid868131)

Sequence (190 aa):
MGKKRNNQQNNQQNNQQNNQQNNPQPTDAQKDQEDVNAQKDRDNKWSSKRFFAGSFIIILGFAASVYIAFWKYHSITGLGLMGMGILLTVLIGSGILSNTTAIDTGEVRRAITISFISVFFGLMSFEGALPDSNLFKVVSTNLWWVLVVVIGFYFGGRSAEEIVKNIIRVRESTRIEAAKSNKIKNQEVK

Mean predicted aligned error: 15.37 Å

Secondary structure (DSSP, 8-state):
-----SSSSHHHHHHHHTTSS--PPPPHHHHHHHHHHHHHHHHHHHHHHHHHHHHHHHHHHHHHHHHHHHHH--SHHHHHHHHHHHHHHHHHHHHHH-SSSSPPHHHHHHHHHHHHHHHHHHHHHHTTTS---HHHHHHHHHHHHHHHHHHHHHHHHHHHHHHHHHHHHHHHHHHHHHHHHHHHHHHHT-

Foldseek 3Di:
DDDDDDPPPVVPVVVVVVVPPPDPDPDVVVVVVVVVVVVVVVVVVVLVVLLVVLVVQLVVQLVVLLCCLVPPPLDPVSLVSSLVSNLVSLLVSLCSNPPDVDCDPLSNLVSVLVSLVSSLVVLVVCPVRHPPDPVSVVCNVCSVVVNVVSVCVNVVVVVVVVVVVVVVVVVVVVVVVVVVVVVVVVVVVD

Nearest PDB structures (foldseek):
  4yn0-assembly1_B  TM=3.419E-01  e=8.365E+00  Mus musculus